Protein AF-A0A383AND4-F1 (afdb_monomer_lite)

Secondary structure (DSSP, 8-state):
----TT-HHHHHHHHTT----B--SS--SSTTGGG-HHHHHHHHHHHHHHHHTSTT----EE--TTTTTS----HHIIIIIITS--TTS---SEE--SEEE--TT-TTS-HHHHB-TTSSBTTGGG-SSTT---EEES--S-EEETTTEEE-PEESPPHHHHHHHH-TT-HHHHHHHHHHHHHHHHHT---B----TTTSS-HHHHHHHHHHHHHHHGGG-----HHHHHHHHHHHTSTT--SS-TTS--

Organism: NCBI:txid408172

Radius of gyration: 18.25 Å; chains: 1; bounding box: 44×42×48 Å

Sequence (250 aa):
NTIGPTEPLLQQWLKEGLSVEVHTLTHPCPILAKANFTAAANTYHGGVDLMNHIPGNLPTAFRTPCCDSQNTPTPRVFSELLMRNNPAGQFLEMDSSVFNIFTRADSALPTDLVTDPDGKPKFEKYLPFDSYVVTIENYPYPYAIGSRIWEMPCMVPSDWEAQHLHGSNNPVTVEDWKDAIDATVLKQGIFNFVFHPHGWVKNTQMIEWIDHISAKHGNRVKFLSFREARERLTSNLLGGQPLRASNGQD

Foldseek 3Di:
DDDALAHVVQVVCVVVVAADAFAFDPLDVQLCPPVCVVSSQCRQQVSQVRSVSNPPHDHAEYEGRCLQADQRDDPCCVPVHQLDHHPVLTHHAEYASAAEEEAPVPPLADCPLQADPVGHGLQVQLQNDPPNDSYDYPDQAWDDDVLQHTHRYAYPPALVSVCVRPNAADVSVLVNLLSRVVSCLSVLHDHHHHYDPPRSHDPVSVVVSVCSCCVPPNPSDDDHHVVRVQCCCCVPVVVNDHSADPSSHD

pLDDT: mean 95.51, std 4.54, range [51.19, 98.75]

Structure (mmCIF, N/CA/C/O backbone):
data_AF-A0A383AND4-F1
#
_entry.id   AF-A0A383AND4-F1
#
loop_
_atom_site.group_PDB
_atom_site.id
_atom_site.type_symbol
_atom_site.label_atom_id
_atom_site.label_alt_id
_atom_site.label_comp_id
_atom_site.label_asym_id
_atom_site.label_entity_id
_atom_site.label_seq_id
_atom_site.pdbx_PDB_ins_code
_atom_site.Cartn_x
_atom_site.Cartn_y
_atom_site.Cartn_z
_atom_site.occupancy
_atom_site.B_iso_or_equiv
_atom_site.auth_seq_id
_atom_site.auth_comp_id
_atom_site.auth_asym_id
_atom_site.auth_atom_id
_atom_site.pdbx_PDB_model_num
ATOM 1 N N . ASN A 1 1 ? 8.335 17.730 13.678 1.00 51.19 1 ASN A N 1
ATOM 2 C CA . ASN A 1 1 ? 7.333 17.778 12.594 1.00 51.19 1 ASN A CA 1
ATOM 3 C C . ASN A 1 1 ? 6.082 17.063 13.065 1.00 51.19 1 ASN A C 1
ATOM 5 O O . ASN A 1 1 ? 5.998 15.857 12.896 1.00 51.19 1 ASN A O 1
ATOM 9 N N . THR A 1 2 ? 5.157 17.775 13.705 1.00 69.25 2 THR A N 1
ATOM 10 C CA . THR A 1 2 ? 3.864 17.205 14.112 1.00 69.25 2 THR A CA 1
ATOM 11 C C . THR A 1 2 ? 2.783 18.127 13.578 1.00 69.25 2 THR A C 1
ATOM 13 O O . THR A 1 2 ? 2.801 19.315 13.893 1.00 69.25 2 THR A O 1
ATOM 16 N N . ILE A 1 3 ? 1.895 17.592 12.744 1.00 81.81 3 ILE A N 1
ATOM 17 C CA . ILE A 1 3 ? 0.691 18.284 12.278 1.00 81.81 3 ILE A CA 1
ATOM 18 C C . ILE A 1 3 ? -0.480 17.881 13.176 1.00 81.81 3 ILE A C 1
ATOM 20 O O . ILE A 1 3 ? -0.576 16.724 13.589 1.00 81.81 3 ILE A O 1
ATOM 24 N N . GLY A 1 4 ? -1.331 18.840 13.533 1.00 90.69 4 GLY A N 1
ATOM 25 C CA . GLY A 1 4 ? -2.540 18.577 14.314 1.00 90.69 4 GLY A CA 1
ATOM 26 C C . GLY A 1 4 ? -3.709 18.139 13.422 1.00 90.69 4 GLY A C 1
ATOM 27 O O . GLY A 1 4 ? -3.691 18.409 12.222 1.00 90.69 4 GLY A O 1
ATOM 28 N N . PRO A 1 5 ? -4.767 17.534 13.989 1.00 94.56 5 PRO A N 1
ATOM 29 C CA . PRO A 1 5 ? -5.918 17.072 13.209 1.00 94.56 5 PRO A CA 1
ATOM 30 C C . PRO A 1 5 ? -6.728 18.212 12.564 1.00 94.56 5 PRO A C 1
ATOM 32 O O . PRO A 1 5 ? -7.517 17.984 11.652 1.00 94.56 5 PRO A O 1
ATOM 35 N N . THR 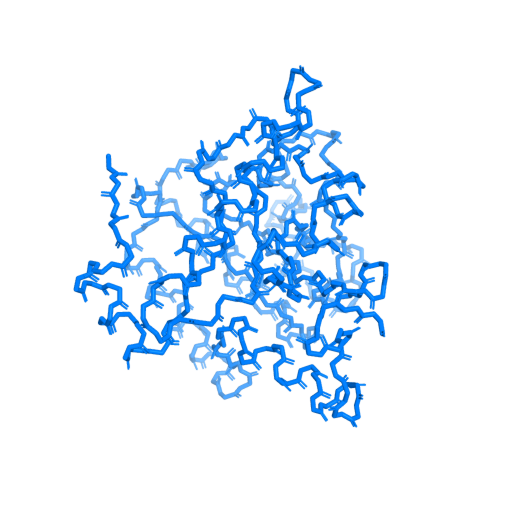A 1 6 ? -6.526 19.453 13.015 1.00 95.56 6 THR A N 1
ATOM 36 C CA . THR A 1 6 ? -7.177 20.661 12.490 1.00 95.56 6 THR A CA 1
ATOM 37 C C . THR A 1 6 ? -6.305 21.439 11.503 1.00 95.56 6 THR A C 1
ATOM 39 O O . THR A 1 6 ? -6.639 22.575 11.170 1.00 95.56 6 THR A O 1
ATOM 42 N N . GLU A 1 7 ? -5.171 20.880 11.071 1.00 95.69 7 GLU A N 1
ATOM 43 C CA . GLU A 1 7 ? -4.283 21.530 10.106 1.00 95.69 7 GLU A CA 1
ATOM 44 C C . GLU A 1 7 ? -5.037 21.803 8.784 1.00 95.69 7 GLU A C 1
ATOM 46 O O . GLU A 1 7 ? -5.585 20.863 8.196 1.00 95.69 7 GLU A O 1
ATOM 51 N N . PRO A 1 8 ? -5.077 23.054 8.277 1.00 96.06 8 PRO A N 1
ATOM 52 C CA . PRO A 1 8 ? -5.820 23.399 7.062 1.00 96.06 8 PRO A CA 1
ATOM 53 C C . PRO A 1 8 ? -5.466 22.559 5.830 1.00 96.06 8 PRO A C 1
ATOM 55 O O . PRO A 1 8 ? -6.350 22.261 5.025 1.00 96.06 8 PRO A O 1
ATOM 58 N N . LEU A 1 9 ? -4.206 22.129 5.703 1.00 95.56 9 LEU A N 1
ATOM 59 C CA . LEU A 1 9 ? -3.755 21.271 4.604 1.00 95.56 9 LEU A CA 1
ATOM 60 C C . LEU A 1 9 ? -4.519 19.939 4.545 1.00 95.56 9 LEU A C 1
ATOM 62 O O . LEU A 1 9 ? -4.835 19.461 3.460 1.00 95.56 9 LEU A O 1
ATOM 66 N N . LEU A 1 10 ? -4.888 19.367 5.695 1.00 96.44 10 LEU A N 1
ATOM 67 C CA . LEU A 1 10 ? -5.648 18.115 5.736 1.00 96.44 10 LEU A CA 1
ATOM 68 C C . LEU A 1 10 ? -7.031 18.295 5.105 1.00 96.44 10 LEU A C 1
ATOM 70 O O . LEU A 1 10 ? -7.494 17.443 4.357 1.00 96.44 10 LEU A O 1
ATOM 74 N N . GLN A 1 11 ? -7.672 19.443 5.335 1.00 97.38 11 GLN A N 1
ATOM 75 C CA . GLN A 1 11 ? -8.962 19.754 4.716 1.00 97.38 11 GLN A CA 1
ATOM 76 C C . GLN A 1 11 ? -8.848 19.982 3.209 1.00 97.38 11 GLN A C 1
ATOM 78 O O . GLN A 1 11 ? -9.799 19.707 2.478 1.00 97.38 11 GLN A O 1
ATOM 83 N N . GLN A 1 12 ? -7.710 20.491 2.735 1.00 97.44 12 GLN A N 1
ATOM 84 C CA . GLN A 1 12 ? -7.438 20.577 1.305 1.00 97.44 12 GLN A CA 1
ATOM 85 C C . GLN A 1 12 ? -7.342 19.175 0.688 1.00 97.44 12 GLN A C 1
ATOM 87 O O . GLN A 1 12 ? -8.061 18.896 -0.269 1.00 97.44 12 GLN A O 1
ATOM 92 N N . TRP A 1 13 ? -6.553 18.277 1.280 1.00 96.88 13 TRP A N 1
ATOM 93 C CA . TRP A 1 13 ? -6.405 16.897 0.808 1.00 96.88 13 TRP A CA 1
ATOM 94 C C . TRP A 1 13 ? -7.734 16.140 0.743 1.00 96.88 13 TRP A C 1
ATOM 96 O O . TRP A 1 13 ? -8.032 15.510 -0.270 1.00 96.88 13 TRP A O 1
ATOM 106 N N . LEU A 1 14 ? -8.579 16.262 1.773 1.00 96.75 14 LEU A N 1
ATOM 107 C CA . LEU A 1 14 ? -9.902 15.628 1.770 1.00 96.75 14 LEU A CA 1
ATOM 108 C C . LEU A 1 14 ? -10.803 16.158 0.638 1.00 96.75 14 LEU A C 1
ATOM 110 O O . LEU A 1 14 ? -11.534 15.386 0.020 1.00 96.75 14 LEU A O 1
ATOM 114 N N . LYS A 1 15 ? -10.746 17.461 0.326 1.00 96.88 15 LYS A N 1
ATOM 115 C CA . LYS A 1 15 ?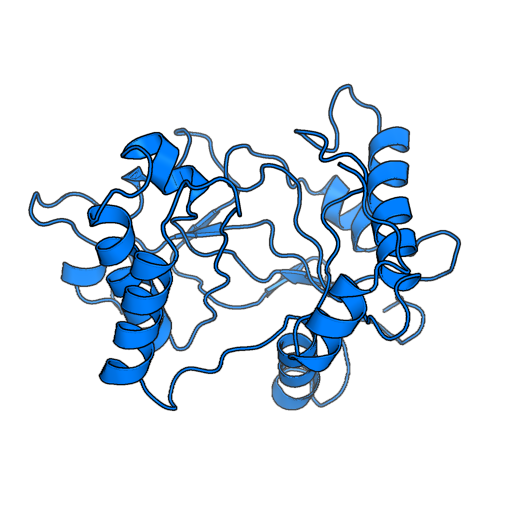 -11.503 18.059 -0.796 1.00 96.88 15 LYS A CA 1
ATOM 116 C C . LYS A 1 15 ? -10.985 17.617 -2.163 1.00 96.88 15 LYS A C 1
ATOM 118 O O . LYS A 1 15 ? -11.764 17.563 -3.109 1.00 96.88 15 LYS A O 1
ATOM 123 N N . GLU A 1 16 ? -9.696 17.311 -2.256 1.00 96.75 16 GLU A N 1
ATOM 124 C CA . GLU A 1 16 ? -9.053 16.753 -3.451 1.00 96.75 16 GLU A CA 1
ATOM 125 C C . GLU A 1 16 ? -9.336 15.247 -3.620 1.00 96.75 16 GLU A C 1
ATOM 127 O O . GLU A 1 16 ? -8.980 14.668 -4.642 1.00 96.75 16 GLU A O 1
ATOM 132 N N . GLY A 1 17 ? -10.020 14.620 -2.655 1.00 95.00 17 GLY A N 1
ATOM 133 C CA . GLY A 1 17 ? -10.409 13.209 -2.697 1.00 95.00 17 GLY A CA 1
ATOM 134 C C . GLY A 1 17 ? -9.398 12.255 -2.060 1.00 95.00 17 GLY A C 1
ATOM 135 O O . GLY A 1 17 ? -9.572 11.041 -2.153 1.00 95.00 17 GLY A O 1
ATOM 136 N N . LEU A 1 18 ? -8.362 12.774 -1.396 1.00 95.94 18 LEU A N 1
ATOM 137 C CA . LEU A 1 18 ? -7.420 11.957 -0.633 1.00 95.94 18 LEU A CA 1
ATOM 138 C C . LEU A 1 18 ? -8.043 11.502 0.692 1.00 95.94 18 LEU A C 1
ATOM 140 O O . LEU A 1 18 ? -8.914 12.169 1.251 1.00 95.94 18 LEU A O 1
ATOM 144 N N . SER A 1 19 ? -7.553 10.383 1.220 1.00 94.62 19 SER A N 1
ATOM 145 C CA . SER A 1 19 ? -7.811 9.943 2.593 1.00 94.62 19 SER A CA 1
ATOM 146 C C . SER A 1 19 ? -6.531 10.011 3.422 1.00 94.62 19 SER A C 1
ATOM 148 O O . SER A 1 19 ? -5.423 9.926 2.887 1.00 94.62 19 SER A O 1
ATOM 150 N N . VAL A 1 20 ? -6.678 10.192 4.737 1.00 97.00 20 VAL A N 1
ATOM 151 C CA . VAL A 1 20 ? -5.548 10.196 5.674 1.00 97.00 20 VAL A CA 1
ATOM 152 C C . VAL A 1 20 ? -5.645 8.952 6.550 1.00 97.00 20 VAL A C 1
ATOM 154 O O . VAL A 1 20 ? -6.543 8.835 7.384 1.00 97.00 20 VAL A O 1
ATOM 157 N N . GLU A 1 21 ? -4.733 8.011 6.321 1.00 97.56 21 GLU A N 1
ATOM 158 C CA . GLU A 1 21 ? -4.745 6.673 6.920 1.00 97.56 21 GLU A CA 1
ATOM 159 C C . GLU A 1 21 ? -3.768 6.545 8.097 1.00 97.56 21 GLU A C 1
ATOM 161 O O . GLU A 1 21 ? -2.950 7.429 8.368 1.00 97.56 21 GLU A O 1
ATOM 166 N N . VAL A 1 22 ? -3.847 5.430 8.826 1.00 97.75 22 VAL A N 1
ATOM 167 C CA . VAL A 1 22 ? -3.097 5.248 10.073 1.00 97.75 22 VAL A CA 1
ATOM 168 C C . VAL A 1 22 ? -1.718 4.640 9.810 1.00 97.75 22 VAL A C 1
ATOM 170 O O . VAL A 1 22 ? -1.597 3.546 9.265 1.00 97.75 22 VAL A O 1
ATOM 173 N N . HIS A 1 23 ? -0.670 5.306 10.300 1.00 97.00 23 HIS A N 1
ATOM 174 C CA . HIS A 1 23 ? 0.714 4.815 10.250 1.00 97.00 23 HIS A CA 1
ATOM 175 C C . HIS A 1 23 ? 1.421 4.892 11.618 1.00 97.00 23 HIS A C 1
ATOM 177 O O . HIS A 1 23 ? 2.618 5.161 11.716 1.00 97.00 23 HIS A O 1
ATOM 183 N N . THR A 1 24 ? 0.663 4.634 12.696 1.00 96.50 24 THR A N 1
ATOM 184 C CA . THR A 1 24 ? 1.034 4.810 14.121 1.00 96.50 24 THR A CA 1
ATOM 185 C C . THR A 1 24 ? 1.352 6.258 14.525 1.00 96.50 24 THR A C 1
ATOM 187 O O . THR A 1 24 ? 1.504 7.135 13.682 1.00 96.50 24 THR A O 1
ATOM 190 N N . LEU A 1 25 ? 1.457 6.529 15.830 1.00 95.31 25 LEU A N 1
ATOM 191 C CA . LEU A 1 25 ? 1.814 7.862 16.339 1.00 95.31 25 LEU A CA 1
ATOM 192 C C . LEU A 1 25 ? 3.307 8.186 16.226 1.00 95.31 25 LEU A C 1
ATOM 194 O O . LEU A 1 25 ? 3.681 9.350 16.107 1.00 95.31 25 LEU A O 1
ATOM 198 N N . THR A 1 26 ? 4.166 7.174 16.351 1.00 93.62 26 THR A N 1
ATOM 199 C CA . THR A 1 26 ? 5.608 7.380 16.581 1.00 93.62 26 THR A CA 1
ATOM 200 C C . THR A 1 26 ? 6.501 6.609 15.620 1.00 93.62 26 THR A C 1
ATOM 202 O O . THR A 1 26 ? 7.709 6.573 15.838 1.00 93.62 26 THR A O 1
ATOM 205 N N . HIS A 1 27 ? 5.924 5.949 14.613 1.00 94.19 27 HIS A N 1
ATOM 206 C CA . HIS A 1 27 ? 6.645 5.131 13.636 1.00 94.19 27 HIS A CA 1
ATOM 207 C C . HIS A 1 27 ? 7.667 4.154 14.282 1.00 94.19 27 HIS A C 1
ATOM 209 O O . HIS A 1 27 ? 8.859 4.169 13.953 1.00 94.19 27 HIS A O 1
ATOM 215 N N . PRO A 1 28 ? 7.261 3.325 15.270 1.00 94.38 28 PRO A N 1
ATOM 216 C CA . PRO A 1 28 ? 8.172 2.377 15.903 1.00 94.38 28 PRO A CA 1
ATOM 217 C C . PRO A 1 28 ? 8.566 1.259 14.936 1.00 94.38 28 PRO A C 1
ATOM 219 O O . PRO A 1 28 ? 7.720 0.659 14.279 1.00 94.38 28 PRO A O 1
ATOM 222 N N . CYS A 1 29 ? 9.853 0.937 14.910 1.00 92.44 29 CYS A N 1
ATOM 223 C CA . CYS A 1 29 ? 10.432 0.012 13.949 1.00 92.44 29 CYS A CA 1
ATOM 224 C C . CYS A 1 29 ? 11.352 -0.989 14.675 1.00 92.44 29 CYS A C 1
ATOM 226 O O . CYS A 1 29 ? 12.455 -0.602 15.074 1.00 92.44 29 CYS A O 1
ATOM 228 N N . PRO A 1 30 ? 10.908 -2.242 14.922 1.00 92.44 30 PRO A N 1
ATOM 229 C CA . PRO A 1 30 ? 9.562 -2.787 14.686 1.00 92.44 30 PRO A CA 1
ATOM 230 C C . PRO A 1 30 ? 8.519 -2.315 15.721 1.00 92.44 30 PRO A C 1
ATOM 232 O O . PRO A 1 30 ? 8.861 -1.939 16.844 1.00 92.44 30 PRO A O 1
ATOM 235 N N . ILE A 1 31 ? 7.227 -2.401 15.385 1.00 94.81 31 ILE A N 1
ATOM 236 C CA . ILE A 1 31 ? 6.123 -1.950 16.257 1.00 94.81 31 ILE A CA 1
ATOM 237 C C . ILE A 1 31 ? 6.057 -2.683 17.608 1.00 94.81 31 ILE A C 1
ATOM 239 O O . ILE A 1 31 ? 5.756 -2.067 18.626 1.00 94.81 31 ILE A O 1
ATOM 243 N N . LEU A 1 32 ? 6.402 -3.975 17.644 1.00 93.75 32 LEU A N 1
ATOM 244 C CA . LEU A 1 32 ? 6.442 -4.804 18.861 1.00 93.75 32 LEU A CA 1
ATOM 245 C C . LEU A 1 32 ? 7.845 -4.897 19.490 1.00 93.75 32 LEU A C 1
ATOM 247 O O . LEU A 1 32 ? 8.151 -5.850 20.213 1.00 93.75 32 LEU A O 1
ATOM 251 N N . ALA A 1 33 ? 8.718 -3.922 19.221 1.00 88.75 33 ALA A N 1
ATOM 252 C CA . ALA A 1 33 ? 10.063 -3.898 19.780 1.00 88.75 33 ALA A CA 1
ATOM 253 C C . ALA A 1 33 ? 10.066 -3.970 21.319 1.00 88.75 33 ALA A C 1
ATOM 255 O O . ALA A 1 33 ? 9.144 -3.523 22.007 1.00 88.75 33 ALA A O 1
ATOM 256 N N . LYS A 1 34 ? 11.167 -4.497 21.872 1.00 90.88 34 LYS A N 1
ATOM 257 C CA . LYS A 1 34 ? 11.442 -4.525 23.323 1.00 90.88 34 LYS A CA 1
ATOM 258 C C . LYS A 1 34 ? 10.391 -5.285 24.149 1.00 90.88 34 LYS A C 1
ATOM 260 O O . LYS A 1 34 ? 10.252 -5.016 25.337 1.00 90.88 34 LYS A O 1
ATOM 265 N N . ALA A 1 35 ? 9.643 -6.200 23.521 1.00 88.88 35 ALA A N 1
ATOM 266 C CA . ALA A 1 35 ? 8.549 -6.951 24.143 1.00 88.88 35 ALA A CA 1
ATOM 267 C C . ALA A 1 35 ? 7.490 -6.056 24.826 1.00 88.88 35 ALA A C 1
ATOM 269 O O . ALA A 1 35 ? 6.824 -6.475 25.772 1.00 88.88 35 ALA A O 1
ATOM 270 N N . ASN A 1 36 ? 7.321 -4.817 24.351 1.00 94.56 36 ASN A N 1
ATOM 271 C CA . ASN A 1 36 ? 6.436 -3.839 24.975 1.00 94.56 36 ASN A CA 1
ATOM 272 C C . ASN A 1 36 ? 5.117 -3.718 24.205 1.00 94.56 36 ASN A C 1
ATOM 274 O O . ASN A 1 36 ? 4.923 -2.813 23.393 1.00 94.56 36 ASN A O 1
ATOM 278 N N . PHE A 1 37 ? 4.194 -4.640 24.484 1.00 96.12 37 PHE A N 1
ATOM 279 C CA . PHE A 1 37 ? 2.882 -4.637 23.839 1.00 96.12 37 PHE A CA 1
ATOM 280 C C . PHE A 1 37 ? 2.066 -3.379 24.167 1.00 96.12 37 PHE A C 1
ATOM 282 O O . PHE A 1 37 ? 1.406 -2.840 23.289 1.00 96.12 37 PHE A O 1
ATOM 289 N N . THR A 1 38 ? 2.153 -2.859 25.394 1.00 96.81 38 THR A N 1
ATOM 290 C CA . THR A 1 38 ? 1.441 -1.634 25.787 1.00 96.81 38 THR A CA 1
ATOM 291 C C . THR A 1 38 ? 1.844 -0.444 24.917 1.00 96.81 38 THR A C 1
ATOM 293 O O . THR A 1 38 ? 0.984 0.310 24.471 1.00 96.81 38 THR A O 1
ATOM 296 N N . ALA A 1 39 ? 3.135 -0.287 24.615 1.00 96.69 39 ALA A N 1
ATOM 297 C CA . ALA A 1 39 ? 3.598 0.769 23.715 1.00 96.69 39 ALA A CA 1
ATOM 298 C C . ALA A 1 39 ? 3.072 0.586 22.280 1.00 96.69 39 ALA A C 1
ATOM 300 O O . ALA A 1 39 ? 2.647 1.562 21.661 1.00 96.69 39 ALA A O 1
ATOM 301 N N . ALA A 1 40 ? 3.051 -0.652 21.776 1.00 96.94 40 ALA A N 1
ATOM 302 C CA . ALA A 1 40 ? 2.491 -0.980 20.465 1.00 96.94 40 ALA A CA 1
ATOM 303 C C . ALA A 1 40 ? 0.982 -0.693 20.390 1.00 96.94 40 ALA A C 1
ATOM 305 O O . ALA A 1 40 ? 0.512 -0.066 19.443 1.00 96.94 40 ALA A O 1
ATOM 306 N N . ALA A 1 41 ? 0.227 -1.079 21.419 1.00 97.50 41 ALA A N 1
ATOM 307 C CA . ALA A 1 41 ? -1.198 -0.794 21.513 1.00 97.50 41 ALA A CA 1
ATOM 308 C C . ALA A 1 41 ? -1.466 0.714 21.568 1.00 97.50 41 ALA A C 1
ATOM 310 O O . ALA A 1 41 ? -2.299 1.216 20.817 1.00 97.50 41 ALA A O 1
ATOM 311 N N . ASN A 1 42 ? -0.709 1.452 22.384 1.00 97.56 42 ASN A N 1
ATOM 312 C CA . ASN A 1 42 ? -0.857 2.901 22.507 1.00 97.56 42 ASN A CA 1
ATOM 313 C C . ASN A 1 42 ? -0.556 3.627 21.189 1.00 97.56 42 ASN A C 1
ATOM 315 O O . ASN A 1 42 ? -1.304 4.521 20.799 1.00 97.56 42 ASN A O 1
ATOM 319 N N . THR A 1 43 ? 0.518 3.249 20.486 1.00 97.06 43 THR A N 1
ATOM 320 C CA . THR A 1 43 ? 0.907 3.926 19.238 1.00 97.06 43 THR A CA 1
ATOM 321 C C . THR A 1 43 ? -0.026 3.593 18.070 1.00 97.06 43 THR A C 1
ATOM 323 O O . THR A 1 43 ? -0.285 4.462 17.239 1.00 97.06 43 THR A O 1
ATOM 326 N N . TYR A 1 44 ? -0.589 2.379 18.026 1.00 97.94 44 TYR A N 1
ATOM 327 C CA . TYR A 1 44 ? -1.596 1.997 17.035 1.00 97.94 44 TYR A CA 1
ATOM 328 C C . TYR A 1 44 ? -2.952 2.647 17.334 1.00 97.94 44 TYR A C 1
ATOM 330 O O . TYR A 1 44 ? -3.439 3.440 16.531 1.00 97.94 44 TYR A O 1
ATOM 338 N N . HIS A 1 45 ? -3.545 2.374 18.502 1.00 98.19 45 HIS A N 1
ATOM 339 C CA . HIS A 1 45 ? -4.885 2.861 18.841 1.00 98.19 45 HIS A CA 1
ATOM 340 C C . HIS A 1 45 ? -4.945 4.382 18.960 1.00 98.19 45 HIS A C 1
ATOM 342 O O . HIS A 1 45 ? -5.949 4.975 18.573 1.00 98.19 45 HIS A O 1
ATOM 348 N N . GLY A 1 46 ? -3.875 5.016 19.445 1.00 97.12 46 GLY A N 1
ATOM 349 C CA . GLY A 1 46 ? -3.762 6.470 19.439 1.00 97.12 46 GLY A CA 1
ATOM 350 C C . GLY A 1 46 ? -3.643 7.046 18.026 1.00 97.12 46 GLY A C 1
ATOM 351 O O . GLY A 1 46 ? -4.152 8.128 17.771 1.00 97.12 46 GLY A O 1
ATOM 352 N N . GLY A 1 47 ? -3.037 6.315 17.084 1.00 97.12 47 GLY A N 1
ATOM 353 C CA . GLY A 1 47 ? -3.021 6.694 15.669 1.00 97.12 47 GLY A CA 1
ATOM 354 C C . GLY A 1 47 ? -4.412 6.608 15.038 1.00 97.12 47 GLY A C 1
ATOM 355 O O . GLY A 1 47 ? -4.823 7.536 14.347 1.00 97.12 47 GLY A O 1
ATOM 356 N N . VAL A 1 48 ? -5.158 5.535 15.332 1.00 98.19 48 VAL A N 1
ATOM 357 C CA . VAL A 1 48 ? -6.571 5.390 14.931 1.00 98.19 48 VAL A CA 1
ATOM 358 C C . VAL A 1 48 ? -7.402 6.548 15.472 1.00 98.19 48 VAL A C 1
ATOM 360 O O . VAL A 1 48 ? -8.138 7.181 14.716 1.00 98.19 48 VAL A O 1
ATOM 363 N N . ASP A 1 49 ? -7.249 6.855 16.759 1.00 97.38 49 ASP A N 1
ATOM 364 C CA . ASP A 1 49 ? -7.956 7.956 17.408 1.00 97.38 49 ASP A CA 1
ATOM 365 C C . ASP A 1 49 ? -7.610 9.305 16.763 1.00 97.38 49 ASP A C 1
ATOM 367 O O . ASP A 1 49 ? -8.503 10.038 16.337 1.00 97.38 49 ASP A O 1
ATOM 371 N N . LEU A 1 50 ? -6.320 9.603 16.581 1.00 96.69 50 LEU A N 1
ATOM 372 C CA . LEU A 1 50 ? -5.860 10.853 15.974 1.00 96.69 50 LEU A CA 1
ATOM 373 C C . LEU A 1 50 ? -6.408 11.052 14.554 1.00 96.69 50 LEU A C 1
ATOM 375 O O . LEU A 1 50 ? -6.851 12.153 14.228 1.00 96.69 50 LEU A O 1
ATOM 379 N N . MET A 1 51 ? -6.403 10.009 13.715 1.00 96.94 51 MET A N 1
ATOM 380 C CA . MET A 1 51 ? -6.900 10.120 12.337 1.00 96.94 51 MET A CA 1
ATOM 381 C C . MET A 1 51 ? -8.419 10.316 12.276 1.00 96.94 51 MET A C 1
ATOM 383 O O . MET A 1 51 ? -8.898 11.011 11.379 1.00 96.94 51 MET A O 1
ATOM 387 N N . ASN A 1 52 ? -9.171 9.761 13.232 1.00 97.06 52 ASN A N 1
ATOM 388 C CA . ASN A 1 52 ? -10.613 9.997 13.358 1.00 97.06 52 ASN A CA 1
ATOM 389 C C . ASN A 1 52 ? -10.949 11.407 13.879 1.00 97.06 52 ASN A C 1
ATOM 391 O O . ASN A 1 52 ? -12.057 11.890 13.663 1.00 97.06 52 ASN A O 1
ATOM 395 N N . HIS A 1 53 ? -10.011 12.086 14.546 1.00 97.00 53 HIS A N 1
ATOM 396 C CA . HIS A 1 53 ? -10.197 13.468 15.000 1.00 97.00 53 HIS A CA 1
ATOM 397 C C . HIS A 1 53 ? -9.992 14.513 13.892 1.00 97.00 53 HIS A C 1
ATOM 399 O O . HIS A 1 53 ? -10.296 15.687 14.110 1.00 97.00 53 HIS A O 1
ATOM 405 N N . ILE A 1 54 ? -9.501 14.121 12.710 1.00 97.62 54 ILE A N 1
ATOM 406 C CA . ILE A 1 54 ? -9.444 15.002 11.537 1.00 97.62 54 ILE A CA 1
ATOM 407 C C . ILE A 1 54 ? -10.882 15.213 11.031 1.00 97.62 54 ILE A C 1
ATOM 409 O O . ILE A 1 54 ? -11.519 14.242 10.612 1.00 97.62 54 ILE A O 1
ATOM 413 N N . PRO A 1 55 ? -11.423 16.448 11.022 1.00 97.19 55 PRO A N 1
ATOM 414 C CA . PRO A 1 55 ? -12.810 16.677 10.625 1.00 97.19 55 PRO A CA 1
ATOM 415 C C . PRO A 1 55 ? -13.100 16.167 9.208 1.00 97.19 55 PRO A C 1
ATOM 417 O O . PRO A 1 55 ? -12.446 16.575 8.252 1.00 97.19 55 PRO A O 1
ATOM 420 N N . GLY A 1 56 ? -14.088 15.280 9.073 1.00 96.31 56 GLY A N 1
ATOM 421 C CA . GLY A 1 56 ? -14.498 14.710 7.785 1.00 96.31 56 GLY A CA 1
ATOM 422 C C . GLY A 1 56 ? -13.604 13.590 7.241 1.00 96.31 56 GLY A C 1
ATOM 423 O O . GLY A 1 56 ? -13.931 13.035 6.193 1.00 96.31 56 GLY A O 1
ATOM 424 N N . ASN A 1 57 ? -12.515 13.229 7.927 1.00 97.69 57 ASN A N 1
ATOM 425 C CA . ASN A 1 57 ? -11.723 12.057 7.564 1.00 97.69 57 ASN A CA 1
ATOM 426 C C . ASN A 1 57 ? -12.430 10.771 8.010 1.00 97.69 57 ASN A C 1
ATOM 428 O O . ASN A 1 57 ? -13.072 10.732 9.058 1.00 97.69 57 ASN A O 1
ATOM 432 N N . LEU A 1 58 ? -12.285 9.714 7.217 1.00 95.88 58 LEU A N 1
ATOM 433 C CA . LEU A 1 58 ? -12.836 8.388 7.495 1.00 95.88 58 LEU A CA 1
ATOM 434 C C . LEU A 1 58 ? -11.719 7.355 7.294 1.00 95.88 58 LEU A C 1
ATOM 436 O O . LEU A 1 58 ? -11.682 6.698 6.248 1.00 95.88 58 LEU A O 1
ATOM 440 N N . PRO A 1 59 ? -10.766 7.262 8.243 1.00 97.19 59 PRO A N 1
ATOM 441 C CA . PRO A 1 59 ? -9.637 6.352 8.110 1.00 97.19 59 PRO A CA 1
ATOM 442 C C . PRO A 1 59 ? -10.148 4.914 8.029 1.00 97.19 59 PRO A C 1
ATOM 444 O O . PRO A 1 59 ? -10.987 4.488 8.822 1.00 97.19 59 PRO A O 1
ATOM 447 N N . THR A 1 60 ? -9.654 4.178 7.042 1.00 97.31 60 THR A N 1
ATOM 448 C CA . THR A 1 60 ? -10.104 2.821 6.705 1.00 97.31 60 THR A CA 1
ATOM 449 C C . THR A 1 60 ? -8.958 1.815 6.789 1.00 97.31 60 THR A C 1
ATOM 451 O O . THR A 1 60 ? -9.203 0.637 7.065 1.00 97.31 60 THR A O 1
ATOM 454 N N . ALA A 1 61 ? -7.721 2.268 6.576 1.00 98.12 61 ALA A N 1
ATOM 455 C CA . ALA A 1 61 ? -6.550 1.427 6.414 1.00 98.12 61 ALA A CA 1
ATOM 456 C C . ALA A 1 61 ? -5.434 1.728 7.420 1.00 98.12 61 ALA A C 1
ATOM 458 O O . ALA A 1 61 ? -5.282 2.838 7.943 1.00 98.12 61 ALA A O 1
ATOM 459 N N . PHE A 1 62 ? -4.626 0.701 7.658 1.00 98.31 62 PHE A N 1
ATOM 460 C CA . PHE A 1 62 ? -3.375 0.763 8.394 1.00 98.31 62 PHE A CA 1
ATOM 461 C C . PHE A 1 62 ? -2.207 0.356 7.494 1.00 98.31 62 PHE A C 1
ATOM 463 O O . PHE A 1 62 ? -2.372 -0.408 6.546 1.00 98.31 62 PHE A O 1
ATOM 470 N N . ARG A 1 63 ? -1.013 0.855 7.815 1.00 97.69 63 ARG A N 1
ATOM 471 C CA . ARG A 1 63 ? 0.246 0.267 7.358 1.00 97.69 63 ARG A CA 1
ATOM 472 C C . ARG A 1 63 ? 1.215 0.182 8.524 1.00 97.69 63 ARG A C 1
ATOM 474 O O . ARG A 1 63 ? 1.426 1.173 9.228 1.00 97.69 63 ARG A O 1
ATOM 481 N N . THR A 1 64 ? 1.841 -0.971 8.708 1.00 97.25 64 THR A N 1
ATOM 482 C CA . THR A 1 64 ? 2.856 -1.174 9.742 1.00 97.25 64 THR A CA 1
ATOM 483 C C . THR A 1 64 ? 4.133 -0.413 9.370 1.00 97.25 64 THR A C 1
ATOM 485 O O . THR A 1 64 ? 4.623 -0.565 8.254 1.00 97.25 64 THR A O 1
ATOM 488 N N . PRO A 1 65 ? 4.716 0.396 10.271 1.00 96.25 65 PRO A N 1
ATOM 489 C CA . PRO A 1 65 ? 5.997 1.056 10.023 1.00 96.25 65 PRO A CA 1
ATOM 490 C C . PRO A 1 65 ? 7.102 0.089 9.585 1.00 96.25 65 PRO A C 1
ATOM 492 O O . PRO A 1 65 ? 7.211 -1.016 10.126 1.00 96.25 65 PRO A O 1
ATOM 495 N N . CYS A 1 66 ? 7.940 0.530 8.642 1.00 95.00 66 CYS A N 1
ATOM 496 C CA . CYS A 1 66 ? 9.066 -0.230 8.081 1.00 95.00 66 CYS A CA 1
ATOM 497 C C . CYS A 1 66 ? 8.705 -1.577 7.433 1.00 95.00 66 CYS A C 1
ATOM 499 O O . CYS A 1 66 ? 9.577 -2.439 7.303 1.00 95.00 66 CYS A O 1
ATOM 501 N N . CYS A 1 67 ? 7.442 -1.810 7.067 1.00 95.06 67 CYS A N 1
ATOM 502 C CA . CYS A 1 67 ? 7.045 -3.081 6.469 1.00 95.06 67 CYS A CA 1
ATOM 503 C C . CYS A 1 67 ? 7.750 -3.369 5.137 1.00 95.06 67 CYS A C 1
ATOM 505 O O . CYS A 1 67 ? 7.867 -4.529 4.794 1.00 95.06 67 CYS A O 1
ATOM 507 N N . ASP A 1 68 ? 8.261 -2.354 4.441 1.00 92.56 68 ASP A N 1
ATOM 508 C CA . ASP A 1 68 ? 9.049 -2.406 3.197 1.00 92.56 68 ASP A CA 1
ATOM 509 C C . ASP A 1 68 ? 10.560 -2.638 3.401 1.00 92.56 68 ASP A C 1
ATOM 511 O O . ASP A 1 68 ? 11.325 -2.690 2.446 1.00 92.56 68 ASP A O 1
ATOM 515 N N . SER A 1 69 ? 11.020 -2.741 4.650 1.00 92.38 69 SER A N 1
ATOM 516 C CA . SER A 1 69 ? 12.450 -2.857 4.978 1.00 92.38 69 SER A CA 1
ATOM 517 C C . SER A 1 69 ? 12.758 -3.897 6.051 1.00 92.38 69 SER A C 1
ATOM 519 O O . SER A 1 69 ? 13.903 -4.326 6.202 1.00 92.38 69 SER A O 1
ATOM 521 N N . GLN A 1 70 ? 11.755 -4.304 6.829 1.00 92.69 70 GLN A N 1
ATOM 522 C CA . GLN A 1 70 ? 11.884 -5.229 7.948 1.00 92.69 70 GLN A CA 1
ATOM 523 C C . GLN A 1 70 ? 10.635 -6.105 8.086 1.00 92.69 70 GLN A C 1
ATOM 525 O O . GLN A 1 70 ? 9.535 -5.734 7.687 1.00 92.69 70 GLN A O 1
ATOM 530 N N . ASN A 1 71 ? 10.789 -7.245 8.764 1.00 91.75 71 ASN A N 1
ATOM 531 C CA . ASN A 1 71 ? 9.678 -8.126 9.128 1.00 91.75 71 ASN A CA 1
ATOM 532 C C . ASN A 1 71 ? 8.870 -7.556 10.316 1.00 91.75 71 ASN A C 1
ATOM 534 O O . ASN A 1 71 ? 8.917 -8.095 11.424 1.00 91.75 71 ASN A O 1
ATOM 538 N N . THR A 1 72 ? 8.193 -6.420 10.120 1.00 92.75 72 THR A N 1
ATOM 539 C CA . THR A 1 72 ? 7.464 -5.700 11.180 1.00 92.75 72 THR A CA 1
ATOM 540 C C . THR A 1 72 ? 6.003 -6.109 11.396 1.00 92.75 72 THR A C 1
ATOM 542 O O . THR A 1 72 ? 5.599 -6.110 12.569 1.00 92.75 72 THR A O 1
ATOM 545 N N . PRO A 1 73 ? 5.188 -6.467 10.379 1.00 92.19 73 PRO A N 1
ATOM 546 C CA . PRO A 1 73 ? 3.877 -7.045 10.641 1.00 92.19 73 PRO A CA 1
ATOM 547 C C . PRO A 1 73 ? 4.044 -8.452 11.221 1.00 92.19 73 PRO A C 1
ATOM 549 O O . PRO A 1 73 ? 4.865 -9.253 10.779 1.00 92.19 73 PRO A O 1
ATOM 552 N N . THR A 1 74 ? 3.263 -8.759 12.252 1.00 91.94 74 THR A N 1
ATOM 553 C CA . THR A 1 74 ? 3.292 -10.063 12.929 1.00 91.94 74 THR A CA 1
ATOM 554 C C . THR A 1 74 ? 1.868 -10.514 13.233 1.00 91.94 74 THR A C 1
ATOM 556 O O . THR A 1 74 ? 0.984 -9.660 13.349 1.00 91.94 74 THR A O 1
ATOM 559 N N . PRO A 1 75 ? 1.624 -11.816 13.476 1.00 93.62 75 PRO A N 1
ATOM 560 C CA . PRO A 1 75 ? 0.299 -12.299 13.860 1.00 93.62 75 PRO A CA 1
ATOM 561 C C . PRO A 1 75 ? -0.331 -11.519 15.023 1.00 93.62 75 PRO A C 1
ATOM 563 O O . PRO A 1 75 ? -1.522 -11.229 14.982 1.00 93.62 75 PRO A O 1
ATOM 566 N N . ARG A 1 76 ? 0.472 -11.090 16.012 1.00 95.25 76 ARG A N 1
ATOM 567 C CA . ARG A 1 76 ? -0.012 -10.291 17.149 1.00 95.25 76 ARG A CA 1
ATOM 568 C C . ARG A 1 76 ? -0.479 -8.893 16.742 1.00 95.25 76 ARG A C 1
ATOM 570 O O . ARG A 1 76 ? -1.462 -8.413 17.296 1.00 95.25 76 ARG A O 1
ATOM 577 N N . VAL A 1 77 ? 0.186 -8.246 15.779 1.00 95.75 77 VAL A N 1
ATOM 578 C CA . VAL A 1 77 ? -0.273 -6.952 15.236 1.00 95.75 77 VAL A CA 1
ATOM 579 C C . VAL A 1 77 ? -1.673 -7.121 14.649 1.00 95.75 77 VAL A C 1
ATOM 581 O O . VAL A 1 77 ? -2.584 -6.385 15.017 1.00 95.75 77 VAL A O 1
ATOM 584 N N . PHE A 1 78 ? -1.891 -8.157 13.840 1.00 95.94 78 PHE A N 1
ATOM 585 C CA . PHE A 1 78 ? -3.210 -8.433 13.274 1.00 95.94 78 PHE A CA 1
ATOM 586 C C . PHE A 1 78 ? -4.263 -8.751 14.349 1.00 95.94 78 PHE A C 1
ATOM 588 O O . PHE A 1 78 ? -5.268 -8.049 14.463 1.00 95.94 78 PHE A O 1
ATOM 595 N N . SER A 1 79 ? -4.042 -9.784 15.165 1.00 95.44 79 SER A N 1
ATOM 596 C CA . SER A 1 79 ? -5.077 -10.331 16.056 1.00 95.44 79 SER A CA 1
ATOM 597 C C . SER A 1 79 ? -5.331 -9.513 17.323 1.00 95.44 79 SER A C 1
ATOM 599 O O . SER A 1 79 ? -6.431 -9.546 17.888 1.00 95.44 79 SER A O 1
ATOM 601 N N . GLU A 1 80 ? -4.309 -8.820 17.823 1.00 96.44 80 GLU A N 1
ATOM 602 C CA . GLU A 1 80 ? -4.377 -8.104 19.100 1.00 96.44 80 GLU A CA 1
ATOM 603 C C . GLU A 1 80 ? -4.452 -6.585 18.930 1.00 96.44 80 GLU A C 1
ATOM 605 O O . GLU A 1 80 ? -4.854 -5.926 19.884 1.00 96.44 80 GLU A O 1
ATOM 610 N N . LEU A 1 81 ? -4.140 -6.035 17.746 1.00 97.06 81 LEU A N 1
ATOM 611 C CA . LEU A 1 81 ? -4.278 -4.601 17.456 1.00 97.06 81 LEU A CA 1
ATOM 612 C C . LEU A 1 81 ? -5.334 -4.333 16.374 1.00 97.06 81 LEU A C 1
ATOM 614 O O . LEU A 1 81 ? -6.381 -3.767 16.680 1.00 97.06 81 LEU A O 1
ATOM 618 N N . LEU A 1 82 ? -5.110 -4.763 15.128 1.00 96.81 82 LEU A N 1
ATOM 619 C CA . LEU A 1 82 ? -5.959 -4.384 13.982 1.00 96.81 82 LEU A CA 1
ATOM 620 C C . LEU A 1 82 ? -7.401 -4.896 14.105 1.00 96.81 82 LEU A C 1
ATOM 622 O O . LEU A 1 82 ? -8.364 -4.172 13.842 1.00 96.81 82 LEU A O 1
ATOM 626 N N . MET A 1 83 ? -7.562 -6.130 14.580 1.00 96.12 83 MET A N 1
ATOM 627 C CA . MET A 1 83 ? -8.873 -6.751 14.808 1.00 96.12 83 MET A CA 1
ATOM 628 C C . MET A 1 83 ? -9.580 -6.254 16.079 1.00 96.12 83 MET A C 1
ATOM 630 O O . MET A 1 83 ? -10.657 -6.755 16.421 1.00 96.12 83 MET A O 1
ATOM 634 N N . ARG A 1 84 ? -8.985 -5.302 16.807 1.00 95.88 84 ARG A N 1
ATOM 635 C CA . ARG A 1 84 ? -9.533 -4.728 18.038 1.00 95.88 84 ARG A CA 1
ATOM 636 C C . ARG A 1 84 ? -9.962 -3.288 17.816 1.00 95.88 84 ARG A C 1
ATOM 638 O O . ARG A 1 84 ? -9.371 -2.550 17.033 1.00 95.88 84 ARG A O 1
ATOM 645 N N . ASN A 1 85 ? -10.995 -2.891 18.546 1.00 96.62 85 ASN A N 1
ATOM 646 C CA . ASN A 1 85 ? -11.398 -1.497 18.607 1.00 96.62 85 ASN A CA 1
ATOM 647 C C . ASN A 1 85 ? -10.499 -0.765 19.604 1.00 96.62 85 ASN A C 1
ATOM 649 O O . ASN A 1 85 ? -10.027 -1.358 20.578 1.00 96.62 85 ASN A O 1
ATOM 653 N N . ASN A 1 86 ? -10.300 0.531 19.391 1.00 96.25 86 ASN A N 1
ATOM 654 C CA . ASN A 1 86 ? -9.728 1.386 20.424 1.00 96.25 86 ASN A CA 1
ATOM 655 C C . ASN A 1 86 ? -10.761 1.655 21.551 1.00 96.25 86 ASN A C 1
ATOM 657 O O . ASN A 1 86 ? -11.934 1.288 21.418 1.00 96.25 86 ASN A O 1
ATOM 661 N N . PRO A 1 87 ? -10.372 2.312 22.662 1.00 95.62 87 PRO A N 1
ATOM 662 C CA . PRO A 1 87 ? -11.300 2.642 23.750 1.00 95.62 87 PRO A CA 1
ATOM 663 C C . PRO A 1 87 ? -12.496 3.518 23.341 1.00 95.62 87 PRO A C 1
ATOM 665 O O . PRO A 1 87 ? -13.529 3.469 24.001 1.00 95.62 87 PRO A O 1
ATOM 668 N N . ALA A 1 88 ? -12.380 4.289 22.253 1.00 96.31 88 ALA A N 1
ATOM 669 C CA . ALA A 1 88 ? -13.472 5.077 21.680 1.00 96.31 88 ALA A CA 1
ATOM 670 C C . ALA A 1 88 ? -14.421 4.245 20.790 1.00 96.31 88 ALA A C 1
ATOM 672 O O . ALA A 1 88 ? -15.360 4.786 20.210 1.00 96.31 88 ALA A O 1
ATOM 673 N N . GLY A 1 89 ? -14.192 2.933 20.662 1.00 96.44 89 GLY A N 1
ATOM 674 C CA . GLY A 1 89 ? -14.988 2.031 19.829 1.00 96.44 89 GLY A CA 1
ATOM 675 C C . GLY A 1 89 ? -14.660 2.094 18.335 1.00 96.44 89 GLY A C 1
ATOM 676 O O . GLY A 1 89 ? -15.325 1.418 17.554 1.00 96.44 89 GLY A O 1
ATOM 677 N N . GLN A 1 90 ? -13.640 2.855 17.935 1.00 97.50 90 GLN A N 1
ATOM 678 C CA . GLN A 1 90 ? -13.213 3.017 16.545 1.00 97.50 90 GLN A CA 1
ATOM 679 C C . GLN A 1 90 ? -12.335 1.847 16.097 1.00 97.50 90 GLN A C 1
ATOM 681 O O . GLN A 1 90 ? -11.637 1.223 16.903 1.00 97.50 90 GLN A O 1
ATOM 686 N N . PHE A 1 91 ? -12.344 1.573 14.797 1.00 97.00 91 PHE A N 1
ATOM 687 C CA . PHE A 1 91 ? -11.611 0.473 14.183 1.00 97.00 91 PHE A CA 1
ATOM 688 C C . PHE A 1 91 ? -11.317 0.762 12.706 1.00 97.00 91 PHE A C 1
ATOM 690 O O . PHE A 1 91 ? -11.838 1.722 12.146 1.00 97.00 91 PHE A O 1
ATOM 697 N N . LEU A 1 92 ? -10.480 -0.079 12.095 1.00 97.38 92 LEU A N 1
ATOM 698 C CA . LEU A 1 92 ? -10.134 -0.049 10.672 1.00 97.38 92 LEU A CA 1
ATOM 699 C C . LEU A 1 92 ? -10.557 -1.366 10.004 1.00 97.38 92 LEU A C 1
ATOM 701 O O . LEU A 1 92 ? -10.720 -2.387 10.680 1.00 97.38 92 LEU A O 1
ATOM 705 N N . GLU A 1 93 ? -10.727 -1.359 8.686 1.00 96.62 93 GLU A N 1
ATOM 706 C CA . GLU A 1 93 ? -11.160 -2.533 7.906 1.00 96.62 93 GLU A CA 1
ATOM 707 C C . GLU A 1 93 ? -10.056 -3.083 6.996 1.00 96.62 93 GLU A C 1
ATOM 709 O O . GLU A 1 93 ? -10.198 -4.186 6.467 1.00 96.62 93 GLU A O 1
ATOM 714 N N . MET A 1 94 ? -8.965 -2.336 6.807 1.00 97.88 94 MET A N 1
ATOM 715 C CA . MET A 1 94 ? -7.900 -2.677 5.868 1.00 97.88 94 MET A CA 1
ATOM 716 C C . MET A 1 94 ? -6.506 -2.576 6.494 1.00 97.88 94 MET A C 1
ATOM 718 O O . MET A 1 94 ? -6.252 -1.727 7.348 1.00 97.88 94 MET A O 1
ATOM 722 N N . ASP A 1 95 ? -5.597 -3.414 6.015 1.00 98.12 95 ASP A N 1
ATOM 723 C CA . ASP A 1 95 ? -4.153 -3.318 6.214 1.00 98.12 95 ASP A CA 1
ATOM 724 C C . ASP A 1 95 ? -3.445 -3.325 4.855 1.00 98.12 95 ASP A C 1
ATOM 726 O O . ASP A 1 95 ? -3.984 -3.819 3.868 1.00 98.12 95 ASP A O 1
ATOM 730 N N . SER A 1 96 ? -2.266 -2.720 4.784 1.00 97.75 96 SER A N 1
ATOM 731 C CA . SER A 1 96 ? -1.417 -2.686 3.591 1.00 97.75 96 SER A CA 1
ATOM 732 C C . SER A 1 96 ? 0.041 -2.827 4.018 1.00 97.75 96 SER A C 1
ATOM 734 O O . SER A 1 96 ? 0.869 -1.941 3.777 1.00 97.75 96 SER A O 1
ATOM 736 N N . SER A 1 97 ? 0.322 -3.905 4.752 1.00 97.31 97 SER A N 1
ATOM 737 C CA . SER A 1 97 ? 1.629 -4.170 5.358 1.00 97.31 97 SER A CA 1
ATOM 738 C C . SER A 1 97 ? 2.372 -5.339 4.717 1.00 97.31 97 SER A C 1
ATOM 740 O O . SER A 1 97 ? 3.554 -5.487 4.999 1.00 97.31 97 SER A O 1
ATOM 742 N N . VAL A 1 98 ? 1.731 -6.164 3.888 1.00 96.69 98 VAL A N 1
ATOM 743 C CA . VAL A 1 98 ? 2.366 -7.257 3.130 1.00 96.69 98 VAL A CA 1
ATOM 744 C C . VAL A 1 98 ? 2.656 -6.802 1.702 1.00 96.69 98 VAL A C 1
ATOM 746 O O . VAL A 1 98 ? 1.891 -6.032 1.130 1.00 96.69 98 VAL A O 1
ATOM 749 N N . PHE A 1 99 ? 3.750 -7.269 1.103 1.00 96.81 99 PHE A N 1
ATOM 750 C CA . PHE A 1 99 ? 4.166 -6.879 -0.243 1.00 96.81 99 PHE A CA 1
ATOM 751 C C . PHE A 1 99 ? 3.921 -7.990 -1.267 1.00 96.81 99 PHE A C 1
ATOM 753 O O . PHE A 1 99 ? 4.427 -9.097 -1.145 1.00 96.81 99 PHE A O 1
ATOM 760 N N . ASN A 1 100 ? 3.163 -7.702 -2.317 1.00 97.75 100 ASN A N 1
ATOM 761 C CA . ASN A 1 100 ? 3.134 -8.519 -3.516 1.00 97.75 100 ASN A CA 1
ATOM 762 C C . ASN A 1 100 ? 4.412 -8.315 -4.336 1.00 97.75 100 ASN A C 1
ATOM 764 O O . ASN A 1 100 ? 4.766 -7.186 -4.681 1.00 97.75 100 ASN A O 1
ATOM 768 N N . ILE A 1 101 ? 5.024 -9.424 -4.739 1.00 97.38 101 ILE A N 1
ATOM 769 C CA . ILE A 1 101 ? 6.125 -9.462 -5.699 1.00 97.38 101 ILE A CA 1
ATOM 770 C C . ILE A 1 101 ? 5.743 -10.327 -6.901 1.00 97.38 101 ILE A C 1
ATOM 772 O O . ILE A 1 101 ? 5.228 -11.435 -6.743 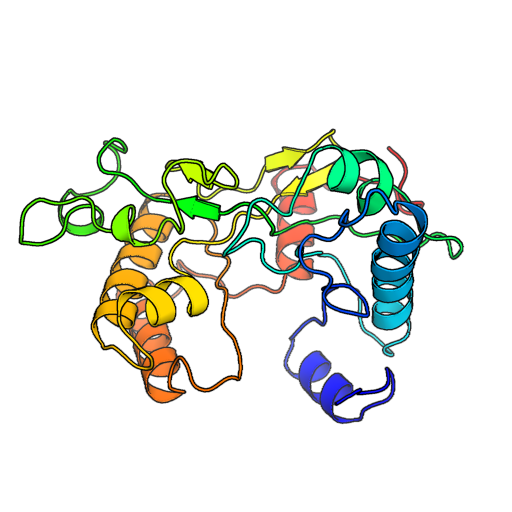1.00 97.38 101 ILE A O 1
ATOM 776 N N . PHE A 1 102 ? 6.004 -9.836 -8.113 1.00 98.31 102 PHE A N 1
ATOM 777 C CA . PHE A 1 102 ? 5.918 -10.671 -9.307 1.00 98.31 102 PHE A CA 1
ATOM 778 C C . PHE A 1 102 ? 7.211 -11.453 -9.516 1.00 98.31 102 PHE A C 1
ATOM 780 O O . PHE A 1 102 ? 8.310 -10.914 -9.391 1.00 98.31 102 PHE A O 1
ATOM 787 N N . THR A 1 103 ? 7.083 -12.725 -9.868 1.00 97.69 103 THR A N 1
ATOM 788 C CA . THR A 1 103 ? 8.211 -13.627 -10.096 1.00 97.69 103 THR A CA 1
ATOM 789 C C . THR A 1 103 ? 8.050 -14.347 -11.427 1.00 97.69 103 THR A C 1
ATOM 791 O O . THR A 1 103 ? 6.964 -14.438 -12.003 1.00 97.69 103 THR A O 1
ATOM 794 N N . ARG A 1 104 ? 9.148 -14.925 -11.920 1.00 97.12 104 ARG A N 1
ATOM 795 C CA . ARG A 1 104 ? 9.157 -15.699 -13.174 1.00 97.12 104 ARG A CA 1
ATOM 796 C C . ARG A 1 104 ? 8.337 -16.992 -13.101 1.00 97.12 104 ARG A C 1
ATOM 798 O O . ARG A 1 104 ? 8.162 -17.656 -14.119 1.00 97.12 104 ARG A O 1
ATOM 805 N N . ALA A 1 105 ? 7.863 -17.369 -11.912 1.00 96.81 105 ALA A N 1
ATOM 806 C CA . ALA A 1 105 ? 6.993 -18.522 -11.729 1.00 96.81 105 ALA A CA 1
ATOM 807 C C . ALA A 1 105 ? 5.556 -18.265 -12.219 1.00 96.81 105 ALA A C 1
ATOM 809 O O . ALA A 1 105 ? 4.820 -19.224 -12.465 1.00 96.81 105 ALA A O 1
ATOM 810 N N . ASP A 1 106 ? 5.143 -17.002 -12.391 1.00 97.00 106 ASP A N 1
ATOM 811 C CA . ASP A 1 106 ? 3.808 -16.683 -12.894 1.00 97.00 106 ASP A CA 1
ATOM 812 C C . ASP A 1 106 ? 3.717 -16.845 -14.412 1.00 97.00 106 ASP A C 1
ATOM 814 O O . ASP A 1 106 ? 3.999 -15.935 -15.187 1.00 97.00 106 ASP A O 1
ATOM 818 N N . SER A 1 107 ? 3.255 -18.018 -14.842 1.00 95.81 107 SER A N 1
ATOM 819 C CA . SER A 1 107 ? 3.037 -18.322 -16.262 1.00 95.81 107 SER A CA 1
ATOM 820 C C . SER A 1 107 ? 2.010 -17.421 -16.968 1.00 95.81 107 SER A C 1
ATOM 822 O O . SER A 1 107 ? 1.931 -17.457 -18.196 1.00 95.81 107 SER A O 1
ATOM 824 N N . ALA A 1 108 ? 1.220 -16.626 -16.232 1.00 96.50 108 ALA A N 1
ATOM 825 C CA . ALA A 1 108 ? 0.301 -15.655 -16.825 1.00 96.50 108 ALA A CA 1
ATOM 826 C C . ALA A 1 108 ? 0.999 -14.352 -17.252 1.00 96.50 108 ALA A C 1
ATOM 828 O O . ALA A 1 108 ? 0.394 -13.550 -17.969 1.00 96.50 108 ALA A O 1
ATOM 829 N N . LEU A 1 109 ? 2.242 -14.124 -16.815 1.00 98.19 109 LEU A N 1
ATOM 830 C CA . LEU A 1 109 ? 2.995 -12.911 -17.108 1.00 98.19 109 LEU A CA 1
ATOM 831 C C . LEU A 1 109 ? 4.003 -13.136 -18.247 1.00 98.19 109 LEU A C 1
ATOM 833 O O . LEU A 1 109 ? 4.750 -14.117 -18.233 1.00 98.19 109 LEU A O 1
ATOM 837 N N . PRO A 1 110 ? 4.061 -12.223 -19.235 1.00 98.00 110 PRO A N 1
ATOM 838 C CA . PRO A 1 110 ? 5.144 -12.177 -20.208 1.00 98.00 110 PRO A CA 1
ATOM 839 C C . PRO A 1 110 ? 6.518 -12.118 -19.533 1.00 98.00 110 PRO A C 1
ATOM 841 O O . PRO A 1 110 ? 6.709 -11.419 -18.538 1.00 98.00 110 PRO A O 1
ATOM 844 N N . THR A 1 111 ? 7.488 -12.854 -20.081 1.00 97.25 111 THR A N 1
ATOM 845 C CA . THR A 1 111 ? 8.828 -12.994 -19.490 1.00 97.25 111 THR A CA 1
ATOM 846 C C . THR A 1 111 ? 9.552 -11.660 -19.327 1.00 97.25 111 THR A C 1
ATOM 848 O O . THR A 1 111 ? 10.259 -11.485 -18.338 1.00 97.25 111 THR A O 1
ATOM 851 N N . ASP A 1 112 ? 9.363 -10.731 -20.262 1.00 97.06 112 ASP A N 1
ATOM 852 C CA . ASP A 1 112 ? 9.953 -9.389 -20.267 1.00 97.06 112 ASP A CA 1
ATOM 853 C C . ASP A 1 112 ? 9.458 -8.502 -19.115 1.00 97.06 112 ASP A C 1
ATOM 855 O O . ASP A 1 112 ? 10.214 -7.659 -18.642 1.00 97.06 112 ASP A O 1
ATOM 859 N N . LEU A 1 113 ? 8.254 -8.745 -18.584 1.00 98.00 113 LEU A N 1
ATOM 860 C CA . LEU A 1 113 ? 7.747 -8.015 -17.415 1.00 98.00 113 LEU A CA 1
ATOM 861 C C . LEU A 1 113 ? 8.326 -8.505 -16.084 1.00 98.00 113 LEU A C 1
ATOM 863 O O . LEU A 1 113 ? 8.198 -7.816 -15.079 1.00 98.00 113 LEU A O 1
ATOM 867 N N . VAL A 1 114 ? 8.921 -9.700 -16.038 1.00 98.06 114 VAL A N 1
ATOM 868 C CA . VAL A 1 114 ? 9.392 -10.336 -14.786 1.00 98.06 114 VAL A CA 1
ATOM 869 C C . VAL A 1 114 ? 10.863 -10.756 -14.827 1.00 98.06 114 VAL A C 1
ATOM 871 O O . VAL A 1 114 ? 11.387 -11.301 -13.851 1.00 98.06 114 VAL A O 1
ATOM 874 N N . THR A 1 115 ? 11.554 -10.487 -15.934 1.00 97.94 115 THR A N 1
ATOM 875 C CA . THR A 1 115 ? 12.961 -10.842 -16.152 1.00 97.94 115 THR A CA 1
ATOM 876 C C . THR A 1 115 ? 13.709 -9.644 -16.720 1.00 97.94 115 THR A C 1
ATOM 878 O O . THR A 1 115 ? 13.288 -9.065 -17.717 1.00 97.94 115 THR A O 1
ATOM 881 N N . ASP A 1 116 ? 14.830 -9.287 -16.102 1.00 96.75 116 ASP A N 1
ATOM 882 C CA . ASP A 1 116 ? 15.720 -8.245 -16.610 1.00 96.75 116 ASP A CA 1
ATOM 883 C C . ASP A 1 116 ? 16.467 -8.706 -17.880 1.00 96.75 116 ASP A C 1
ATOM 885 O O . ASP A 1 116 ? 16.599 -9.911 -18.126 1.00 96.75 116 ASP A O 1
ATOM 889 N N . PRO A 1 117 ? 17.018 -7.779 -18.693 1.00 95.38 117 PRO A N 1
ATOM 890 C CA . PRO A 1 117 ? 17.752 -8.128 -19.914 1.00 95.38 117 PRO A CA 1
ATOM 891 C C . PRO A 1 117 ? 18.957 -9.060 -19.708 1.00 95.38 117 PRO A C 1
ATOM 893 O O . PRO A 1 117 ? 19.386 -9.723 -20.650 1.00 95.38 117 PRO A O 1
ATOM 896 N N . ASP A 1 118 ? 19.512 -9.123 -18.493 1.00 95.19 118 ASP A N 1
ATOM 897 C CA . ASP A 1 118 ? 20.600 -10.039 -18.128 1.00 95.19 118 ASP A CA 1
ATOM 898 C C . ASP A 1 118 ? 20.112 -11.447 -17.719 1.00 95.19 118 ASP A C 1
ATOM 900 O O . ASP A 1 118 ? 20.918 -12.303 -17.346 1.00 95.19 118 ASP A O 1
ATOM 904 N N . GLY A 1 119 ? 18.803 -11.702 -17.807 1.00 96.31 119 GLY A N 1
ATOM 905 C CA . GLY A 1 119 ? 18.166 -12.984 -17.511 1.00 96.31 119 GLY A CA 1
ATOM 906 C C . GLY A 1 119 ? 17.806 -13.198 -16.038 1.00 96.31 119 GLY A C 1
ATOM 907 O O . GLY A 1 119 ? 17.294 -14.271 -15.691 1.00 96.31 119 GLY A O 1
ATOM 908 N N . LYS A 1 120 ? 18.065 -12.221 -15.160 1.00 96.75 120 LYS A N 1
ATOM 909 C CA . LYS A 1 120 ? 17.739 -12.320 -13.731 1.00 96.75 120 LYS A CA 1
ATOM 910 C C . LYS A 1 120 ? 16.278 -11.967 -13.443 1.00 96.75 120 LYS A C 1
ATOM 912 O O . LYS A 1 120 ? 15.651 -11.263 -14.232 1.00 96.75 120 LYS A O 1
ATOM 917 N N . PRO A 1 121 ? 15.714 -12.441 -12.318 1.00 97.00 121 PRO A N 1
ATOM 918 C CA . PRO A 1 121 ? 14.402 -11.992 -11.872 1.00 97.00 121 PRO A CA 1
ATOM 919 C C . PRO A 1 121 ? 14.390 -10.477 -11.643 1.00 97.00 121 PRO A C 1
ATOM 921 O O . PRO A 1 121 ? 15.247 -9.953 -10.931 1.00 97.00 121 PRO A O 1
ATOM 924 N N . LYS A 1 122 ? 13.406 -9.792 -12.230 1.00 97.56 122 LYS A N 1
ATOM 925 C CA . LYS A 1 122 ? 13.326 -8.326 -12.206 1.00 97.56 122 LYS A CA 1
ATOM 926 C C . LYS A 1 122 ? 13.069 -7.770 -10.809 1.00 97.56 122 LYS A C 1
ATOM 928 O O . LYS A 1 122 ? 13.722 -6.816 -10.410 1.00 97.56 122 LYS A O 1
ATOM 933 N N . PHE A 1 123 ? 12.140 -8.361 -10.056 1.00 97.69 123 PHE A N 1
ATOM 934 C CA . PHE A 1 123 ? 11.680 -7.772 -8.795 1.00 97.69 123 PHE A CA 1
ATOM 935 C C . PHE A 1 123 ? 12.347 -8.356 -7.544 1.00 97.69 123 PHE A C 1
ATOM 937 O O . PHE A 1 123 ? 12.407 -7.686 -6.519 1.00 97.69 123 PHE A O 1
ATOM 944 N N . GLU A 1 124 ? 12.912 -9.566 -7.612 1.00 95.38 124 GLU A N 1
ATOM 945 C CA . GLU A 1 124 ? 13.523 -10.229 -6.440 1.00 95.38 124 GLU A CA 1
ATOM 946 C C . GLU A 1 124 ? 14.754 -9.471 -5.916 1.00 95.38 124 GLU A C 1
ATOM 948 O O . GLU A 1 124 ? 15.079 -9.556 -4.736 1.00 95.38 124 GLU A O 1
ATOM 953 N N . LYS A 1 125 ? 15.397 -8.658 -6.767 1.00 95.12 125 LYS A N 1
ATOM 954 C CA . LYS A 1 125 ? 16.518 -7.779 -6.393 1.00 95.12 125 LYS A CA 1
ATOM 955 C C . LYS A 1 125 ? 16.150 -6.704 -5.360 1.00 95.12 125 LYS A C 1
ATOM 957 O O . LYS A 1 125 ? 17.053 -6.140 -4.749 1.00 95.12 125 LYS A O 1
ATOM 962 N N . TYR A 1 126 ? 14.860 -6.409 -5.189 1.00 96.00 126 TYR A N 1
ATOM 963 C CA . TYR A 1 126 ? 14.362 -5.413 -4.237 1.00 96.00 126 TYR A CA 1
ATOM 964 C C . TYR A 1 126 ? 14.075 -5.981 -2.848 1.00 96.00 126 TYR A C 1
ATOM 966 O O . TYR A 1 126 ? 13.893 -5.202 -1.915 1.00 96.00 126 TYR A O 1
ATOM 974 N N . LEU A 1 127 ? 14.063 -7.311 -2.690 1.00 93.81 127 LEU A N 1
ATOM 975 C CA . LEU A 1 127 ? 13.835 -7.922 -1.386 1.00 93.81 127 LEU A CA 1
ATOM 976 C C . LEU A 1 127 ? 14.956 -7.511 -0.414 1.00 93.81 127 LEU A C 1
ATOM 978 O O . LEU A 1 127 ? 16.130 -7.725 -0.726 1.00 93.81 127 LEU A O 1
ATOM 982 N N . PRO A 1 128 ? 14.632 -6.952 0.769 1.00 86.88 128 PRO A N 1
ATOM 983 C CA . PRO A 1 128 ? 15.648 -6.361 1.640 1.00 86.88 128 PRO A CA 1
ATOM 984 C C . PRO A 1 128 ? 16.722 -7.343 2.143 1.00 86.88 128 PRO A C 1
ATOM 986 O O . PRO A 1 128 ? 17.853 -6.932 2.405 1.00 86.88 128 PRO A O 1
ATOM 989 N N . PHE A 1 129 ? 16.371 -8.621 2.338 1.00 89.31 129 PHE A N 1
ATOM 990 C CA . PHE A 1 129 ? 17.266 -9.691 2.804 1.00 89.31 129 PHE A CA 1
ATOM 991 C C . PHE A 1 129 ? 16.642 -11.086 2.592 1.00 89.31 129 PHE A C 1
ATOM 993 O O . PHE A 1 129 ? 15.423 -11.212 2.531 1.00 89.31 129 PHE A O 1
ATOM 1000 N N . ASP A 1 130 ? 17.462 -12.146 2.572 1.00 82.25 130 ASP A N 1
ATOM 1001 C CA . ASP A 1 130 ? 17.046 -13.533 2.253 1.00 82.25 130 ASP A CA 1
ATOM 1002 C C . ASP A 1 130 ? 15.898 -14.094 3.119 1.00 82.25 130 ASP A C 1
ATOM 1004 O O . ASP A 1 130 ? 15.130 -14.940 2.673 1.00 82.25 130 ASP A O 1
ATOM 1008 N N . SER A 1 131 ? 15.771 -13.633 4.367 1.00 82.00 131 SER A N 1
ATOM 1009 C CA . SER A 1 131 ? 14.730 -14.067 5.318 1.00 82.00 131 SER A CA 1
ATOM 1010 C C . SER A 1 131 ? 13.574 -13.068 5.448 1.00 82.00 131 SER A C 1
ATOM 1012 O O . SER A 1 131 ? 12.908 -13.019 6.490 1.00 82.00 131 SER A O 1
ATOM 1014 N N . TYR A 1 132 ? 13.372 -12.202 4.458 1.00 86.56 132 TYR A N 1
ATOM 1015 C CA . TYR A 1 132 ? 12.245 -11.277 4.435 1.00 86.56 132 TYR A CA 1
ATOM 1016 C C . TYR A 1 132 ? 10.965 -12.057 4.105 1.00 86.56 132 TYR A C 1
ATOM 1018 O O . TYR A 1 132 ? 10.870 -12.704 3.068 1.00 86.56 132 TYR A O 1
ATOM 1026 N N . VAL A 1 133 ? 10.005 -12.057 5.033 1.00 85.25 133 VAL A N 1
ATOM 1027 C CA . VAL A 1 133 ? 8.797 -12.910 4.970 1.00 85.25 133 VAL A CA 1
ATOM 1028 C C . VAL A 1 133 ? 7.515 -12.110 4.781 1.00 85.25 133 VAL A C 1
ATOM 1030 O O . VAL A 1 133 ? 6.421 -12.668 4.798 1.00 85.25 133 VAL A O 1
ATOM 1033 N N . VAL A 1 134 ? 7.631 -10.793 4.633 1.00 90.44 134 VAL A N 1
ATOM 1034 C CA . VAL A 1 134 ? 6.494 -9.880 4.470 1.00 90.44 134 VAL A CA 1
ATOM 1035 C C . VAL A 1 134 ? 6.124 -9.783 2.990 1.00 90.44 134 VAL A C 1
ATOM 1037 O O . VAL A 1 134 ? 5.827 -8.716 2.466 1.00 90.44 134 VAL A O 1
ATOM 1040 N N . THR A 1 135 ? 6.140 -10.920 2.300 1.00 93.25 135 THR A N 1
ATOM 1041 C CA . THR A 1 135 ? 5.838 -11.005 0.877 1.00 93.25 135 THR A CA 1
ATOM 1042 C C . THR A 1 135 ? 4.781 -12.047 0.570 1.00 93.25 135 THR A C 1
ATOM 1044 O O . THR A 1 135 ? 4.624 -13.055 1.260 1.00 93.25 135 THR A O 1
ATOM 1047 N N . ILE A 1 136 ? 4.060 -11.794 -0.513 1.00 95.88 136 ILE A N 1
ATOM 1048 C CA . ILE A 1 136 ? 3.228 -12.757 -1.212 1.00 95.88 136 ILE A CA 1
ATOM 1049 C C . ILE A 1 136 ? 3.640 -12.740 -2.682 1.00 95.88 136 ILE A C 1
ATOM 1051 O O . ILE A 1 136 ? 3.862 -11.684 -3.268 1.00 95.88 136 ILE A O 1
ATOM 1055 N N . GLU A 1 137 ? 3.789 -13.907 -3.289 1.00 96.88 137 GLU A N 1
ATOM 1056 C CA . GLU A 1 137 ? 4.237 -13.995 -4.677 1.00 96.88 137 GLU A CA 1
ATOM 1057 C C . GLU A 1 137 ? 3.040 -14.075 -5.625 1.00 96.88 137 GLU A C 1
ATOM 1059 O O . GLU A 1 137 ? 2.150 -14.909 -5.448 1.00 96.88 137 GLU A O 1
ATOM 1064 N N . ASN A 1 138 ? 3.049 -13.248 -6.674 1.00 98.06 138 ASN A N 1
ATOM 1065 C CA . ASN A 1 138 ? 2.139 -13.330 -7.823 1.00 98.06 138 ASN A CA 1
ATOM 1066 C C . ASN A 1 138 ? 0.638 -13.237 -7.489 1.00 98.06 138 ASN A C 1
ATOM 1068 O O . ASN A 1 138 ? -0.215 -13.674 -8.273 1.00 98.06 138 ASN A O 1
ATOM 1072 N N . TYR A 1 139 ? 0.306 -12.646 -6.343 1.00 97.94 139 TYR A N 1
ATOM 1073 C CA . TYR A 1 139 ? -1.053 -12.491 -5.837 1.00 97.94 139 TYR A CA 1
ATOM 1074 C C . TYR A 1 139 ? -1.358 -11.006 -5.583 1.00 97.94 139 TYR A C 1
ATOM 1076 O O . TYR A 1 139 ? -1.433 -10.558 -4.437 1.00 97.94 139 TYR A O 1
ATOM 1084 N N . PRO A 1 140 ? -1.561 -10.205 -6.645 1.00 97.81 140 PRO A N 1
ATOM 1085 C CA . PRO A 1 140 ? -1.861 -8.782 -6.524 1.00 97.81 140 PRO A CA 1
ATOM 1086 C C . PRO A 1 140 ? -3.346 -8.559 -6.191 1.00 97.81 140 PRO A C 1
ATOM 1088 O O . PRO A 1 140 ? -4.008 -7.737 -6.820 1.00 97.81 140 PRO A O 1
ATOM 1091 N N . TYR A 1 141 ? -3.917 -9.321 -5.256 1.00 98.25 141 TYR A N 1
ATOM 1092 C CA . TYR A 1 141 ? -5.341 -9.255 -4.921 1.00 98.25 141 TYR A CA 1
ATOM 1093 C C . TYR A 1 141 ? -5.549 -9.040 -3.422 1.00 98.25 141 TYR A C 1
ATOM 1095 O O . TYR A 1 141 ? -4.764 -9.546 -2.619 1.00 98.25 141 TYR A O 1
ATOM 1103 N N . PRO A 1 142 ? -6.635 -8.354 -3.027 1.00 97.69 142 PRO A N 1
ATOM 1104 C CA . PRO A 1 142 ? -7.060 -8.318 -1.638 1.00 97.69 142 PRO A CA 1
ATOM 1105 C C . PRO A 1 142 ? -7.318 -9.724 -1.087 1.00 97.69 142 PRO A C 1
ATOM 1107 O O . PRO A 1 142 ? -7.871 -10.582 -1.784 1.00 97.69 142 PRO A O 1
ATOM 1110 N N . TYR A 1 143 ? -6.998 -9.950 0.184 1.00 97.31 143 TYR A N 1
ATOM 1111 C CA . TYR A 1 143 ? -7.377 -11.173 0.895 1.00 97.31 143 TYR A CA 1
ATOM 1112 C C . TYR A 1 143 ? -7.751 -10.886 2.345 1.00 97.31 143 TYR A C 1
ATOM 1114 O O . TYR A 1 143 ? -7.259 -9.944 2.954 1.00 97.31 143 TYR A O 1
ATOM 1122 N N . ALA A 1 144 ? -8.651 -11.688 2.909 1.00 96.00 144 ALA A N 1
ATOM 1123 C CA . ALA A 1 144 ? -9.090 -11.496 4.284 1.00 96.00 144 ALA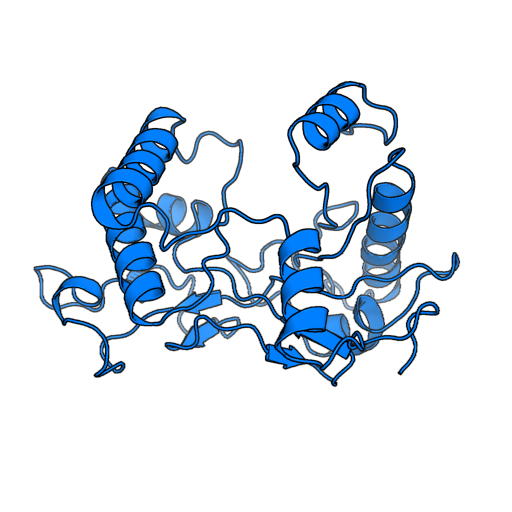 A CA 1
ATOM 1124 C C . ALA A 1 144 ? -8.125 -12.174 5.271 1.00 96.00 144 ALA A C 1
ATOM 1126 O O . ALA A 1 144 ? -7.828 -13.363 5.147 1.00 96.00 144 ALA A O 1
ATOM 1127 N N . ILE A 1 145 ? -7.700 -11.443 6.300 1.00 95.06 145 ILE A N 1
ATOM 1128 C CA . ILE A 1 145 ? -6.978 -11.970 7.460 1.00 95.06 145 ILE A CA 1
ATOM 1129 C C . ILE A 1 145 ? -7.966 -12.077 8.624 1.00 95.06 145 ILE A C 1
ATOM 1131 O O . ILE A 1 145 ? -8.626 -11.105 8.998 1.00 95.06 145 ILE A O 1
ATOM 1135 N N . GLY A 1 146 ? -8.092 -13.286 9.184 1.00 91.50 146 GLY A N 1
ATOM 1136 C CA . GLY A 1 146 ? -8.983 -13.581 10.314 1.00 91.50 146 GLY A CA 1
ATOM 1137 C C . GLY A 1 146 ? -10.450 -13.206 10.081 1.00 91.50 146 GLY A C 1
ATOM 1138 O O . GLY A 1 146 ? -11.143 -12.903 11.044 1.00 91.50 146 GLY A O 1
ATOM 1139 N N . SER A 1 147 ? -10.888 -13.156 8.817 1.00 89.50 147 SER A N 1
ATOM 1140 C CA . SER A 1 147 ? -12.225 -12.720 8.376 1.00 89.50 147 SER A CA 1
ATOM 1141 C C . SER A 1 147 ? -12.644 -11.308 8.809 1.00 89.50 147 SER A C 1
ATOM 1143 O O . SER A 1 147 ? -13.805 -10.954 8.650 1.00 89.50 147 SER A O 1
ATOM 1145 N N . ARG A 1 148 ? -11.716 -10.490 9.323 1.00 92.75 148 ARG A N 1
ATOM 1146 C CA . ARG A 1 148 ? -12.012 -9.164 9.894 1.00 92.75 148 ARG A CA 1
ATOM 1147 C C . ARG A 1 148 ? -11.306 -8.020 9.184 1.00 92.75 148 ARG A C 1
ATOM 1149 O O . ARG A 1 148 ? -11.796 -6.899 9.221 1.00 92.75 148 ARG A O 1
ATOM 1156 N N . ILE A 1 149 ? -10.150 -8.280 8.581 1.00 96.06 149 ILE A N 1
ATOM 1157 C CA . ILE A 1 149 ? -9.320 -7.257 7.942 1.00 96.06 149 ILE A CA 1
ATOM 1158 C C . ILE A 1 149 ? -9.042 -7.677 6.507 1.00 96.06 149 ILE A C 1
ATOM 1160 O O . ILE A 1 149 ? -8.671 -8.823 6.264 1.00 96.06 149 ILE A O 1
ATOM 1164 N N . TRP A 1 150 ? -9.201 -6.751 5.571 1.00 97.81 150 TRP A N 1
ATOM 1165 C CA . TRP A 1 150 ? -8.670 -6.898 4.222 1.00 97.81 150 TRP A CA 1
ATOM 1166 C C . TRP A 1 150 ? -7.188 -6.547 4.215 1.00 97.81 150 TRP A C 1
ATOM 1168 O O . TRP A 1 150 ? -6.838 -5.401 4.472 1.00 97.81 150 TRP A O 1
ATOM 1178 N N . GLU A 1 151 ? -6.327 -7.496 3.874 1.00 98.00 151 GLU A N 1
ATOM 1179 C CA . GLU A 1 151 ? -4.975 -7.172 3.439 1.00 98.00 151 GLU A CA 1
ATOM 1180 C C . GLU A 1 151 ? -5.014 -6.682 1.995 1.00 98.00 151 GLU A C 1
ATOM 1182 O O . GLU A 1 151 ? -5.571 -7.334 1.107 1.00 98.00 151 GLU A O 1
ATOM 1187 N N . MET A 1 152 ? -4.407 -5.525 1.781 1.00 98.25 152 MET A N 1
ATOM 1188 C CA . MET A 1 152 ? -4.262 -4.827 0.519 1.00 98.25 152 MET A CA 1
ATOM 1189 C C . MET A 1 152 ? -2.761 -4.790 0.204 1.00 98.25 152 MET A C 1
ATOM 1191 O O . MET A 1 152 ? -2.096 -3.800 0.536 1.00 98.25 152 MET A O 1
ATOM 1195 N N . PRO A 1 153 ? -2.199 -5.847 -0.415 1.00 97.88 153 PRO A N 1
ATOM 1196 C CA . PRO A 1 153 ? -0.754 -5.970 -0.542 1.00 97.88 153 PRO A CA 1
ATOM 1197 C C . PRO A 1 153 ? -0.136 -4.795 -1.314 1.00 97.88 153 PRO A C 1
ATOM 1199 O O . PRO A 1 153 ? -0.649 -4.383 -2.360 1.00 97.88 153 PRO A O 1
ATOM 1202 N N . CYS A 1 154 ? 0.947 -4.236 -0.777 1.00 97.62 154 CYS A N 1
ATOM 1203 C CA . CYS A 1 154 ? 1.816 -3.259 -1.436 1.00 97.62 154 CYS A CA 1
ATOM 1204 C C . CYS A 1 154 ? 2.497 -3.879 -2.649 1.00 97.62 154 CYS A C 1
ATOM 1206 O O . CYS A 1 154 ? 2.721 -5.080 -2.671 1.00 97.62 154 CYS A O 1
ATOM 1208 N N . MET A 1 155 ? 2.841 -3.091 -3.660 1.00 97.69 155 MET A N 1
ATOM 1209 C CA . MET A 1 155 ? 3.620 -3.609 -4.784 1.00 97.69 155 MET A CA 1
ATOM 1210 C C . MET A 1 155 ? 5.115 -3.390 -4.556 1.00 97.69 155 MET A C 1
ATOM 1212 O O . MET A 1 155 ? 5.523 -2.275 -4.229 1.00 97.69 155 MET A O 1
ATOM 1216 N N . VAL A 1 156 ? 5.918 -4.429 -4.793 1.00 97.44 156 VAL A N 1
ATOM 1217 C CA . VAL A 1 156 ? 7.372 -4.295 -4.961 1.00 97.44 156 VAL A CA 1
ATOM 1218 C C . VAL A 1 156 ? 7.680 -3.755 -6.372 1.00 97.44 156 VAL A C 1
ATOM 1220 O O . VAL A 1 156 ? 7.165 -4.313 -7.345 1.00 97.44 156 VAL A O 1
ATOM 1223 N N . PRO A 1 157 ? 8.551 -2.741 -6.529 1.00 97.00 157 PRO A N 1
ATOM 1224 C CA . PRO A 1 157 ? 9.257 -2.041 -5.459 1.00 97.00 157 PRO A CA 1
ATOM 1225 C C . PRO A 1 157 ? 8.505 -0.823 -4.898 1.00 97.00 157 PRO A C 1
ATOM 1227 O O . PRO A 1 157 ? 7.902 -0.049 -5.651 1.00 97.00 157 PRO A O 1
ATOM 1230 N N . SER A 1 158 ? 8.653 -0.569 -3.597 1.00 96.81 158 SER A N 1
ATOM 1231 C CA . SER A 1 158 ? 8.476 0.772 -3.022 1.00 96.81 158 SER A CA 1
ATOM 1232 C C . SER A 1 158 ? 9.620 1.704 -3.436 1.00 96.81 158 SER A C 1
ATOM 1234 O O . SER A 1 158 ? 10.683 1.267 -3.890 1.00 96.81 158 SER A O 1
ATOM 1236 N N . ASP A 1 159 ? 9.452 3.014 -3.244 1.00 96.38 159 ASP A N 1
ATOM 1237 C CA . ASP A 1 159 ? 10.570 3.942 -3.444 1.00 96.38 159 ASP A CA 1
ATOM 1238 C C . ASP A 1 159 ? 11.706 3.763 -2.417 1.00 96.38 159 ASP A C 1
ATOM 1240 O O . ASP A 1 159 ? 12.854 4.076 -2.740 1.00 96.38 159 ASP A O 1
ATOM 1244 N N . TRP A 1 160 ? 11.424 3.222 -1.222 1.00 96.12 160 TRP A N 1
ATOM 1245 C CA . TRP A 1 160 ? 12.433 2.888 -0.214 1.00 96.12 160 TRP A CA 1
ATOM 1246 C C . TRP A 1 160 ? 13.324 1.734 -0.678 1.00 96.12 160 TRP A C 1
ATOM 1248 O O . TRP A 1 160 ? 14.552 1.858 -0.634 1.00 96.12 160 TRP A O 1
ATOM 1258 N N . GLU A 1 161 ? 12.722 0.640 -1.155 1.00 96.88 161 GLU A N 1
ATOM 1259 C CA . GLU A 1 161 ? 13.447 -0.527 -1.681 1.00 96.88 161 GLU A CA 1
ATOM 1260 C C . GLU A 1 161 ? 14.294 -0.106 -2.885 1.00 96.88 161 GLU A C 1
ATOM 1262 O O . GLU A 1 161 ? 15.486 -0.415 -2.983 1.00 96.88 161 GLU A O 1
ATOM 1267 N N . ALA A 1 162 ? 13.697 0.691 -3.773 1.00 96.69 162 ALA A N 1
ATOM 1268 C CA . ALA A 1 162 ? 14.361 1.139 -4.979 1.00 96.69 162 ALA A CA 1
ATOM 1269 C C . ALA A 1 162 ? 15.533 2.088 -4.704 1.00 96.69 162 ALA A C 1
ATOM 1271 O O . ALA A 1 162 ? 16.612 1.903 -5.273 1.00 96.69 162 ALA A O 1
ATOM 1272 N N . GLN A 1 163 ? 15.371 3.078 -3.817 1.00 96.62 163 GLN A N 1
ATOM 1273 C CA . GLN A 1 163 ? 16.485 3.966 -3.468 1.00 96.62 163 GLN A CA 1
ATOM 1274 C C . GLN A 1 163 ? 17.579 3.231 -2.693 1.00 96.62 163 GLN A C 1
ATOM 1276 O O . GLN A 1 163 ? 18.752 3.565 -2.848 1.00 96.62 163 GLN A O 1
ATOM 1281 N N . HIS A 1 164 ? 17.226 2.223 -1.889 1.00 95.94 164 HIS A N 1
ATOM 1282 C CA . HIS A 1 164 ? 18.213 1.447 -1.148 1.00 95.94 164 HIS A CA 1
ATOM 1283 C C . HIS A 1 164 ? 19.127 0.678 -2.107 1.00 95.94 164 HIS A C 1
ATOM 1285 O O . HIS A 1 164 ? 20.345 0.667 -1.925 1.00 95.94 164 HIS A O 1
ATOM 1291 N N . LEU A 1 165 ? 18.545 0.102 -3.162 1.00 96.62 165 LEU A N 1
ATOM 1292 C CA . LEU A 1 165 ? 19.276 -0.664 -4.165 1.00 96.62 165 LEU A CA 1
ATOM 1293 C C . LEU A 1 165 ? 20.037 0.217 -5.170 1.00 96.62 165 LEU A C 1
ATOM 1295 O O . LEU A 1 165 ? 21.163 -0.100 -5.555 1.00 96.62 165 LEU A O 1
ATOM 1299 N N . HIS A 1 166 ? 19.419 1.302 -5.640 1.00 95.88 166 HIS A N 1
ATOM 1300 C CA . HIS A 1 166 ? 19.886 2.049 -6.815 1.00 95.88 166 HIS A CA 1
ATOM 1301 C C . HIS A 1 166 ? 20.276 3.507 -6.544 1.00 95.88 166 HIS A C 1
ATOM 1303 O O . HIS A 1 166 ? 20.766 4.188 -7.454 1.00 95.88 166 HIS A O 1
ATOM 1309 N N . GLY A 1 167 ? 20.058 3.995 -5.324 1.00 96.88 167 GLY A N 1
ATOM 1310 C CA . GLY A 1 167 ? 20.112 5.412 -4.982 1.00 96.88 167 GLY A CA 1
ATOM 1311 C C . GLY A 1 167 ? 18.869 6.187 -5.435 1.00 96.88 167 GLY A C 1
ATOM 1312 O O . GLY A 1 167 ? 18.053 5.720 -6.231 1.00 96.88 167 GLY A O 1
ATOM 1313 N N . SER A 1 168 ? 18.727 7.409 -4.923 1.00 97.62 168 SER A N 1
ATOM 1314 C CA . SER A 1 168 ? 17.587 8.277 -5.229 1.00 97.62 168 SER A CA 1
ATOM 1315 C C . SER A 1 168 ? 17.498 8.645 -6.712 1.00 97.62 168 SER A C 1
ATOM 1317 O O . SER A 1 168 ? 18.499 8.966 -7.357 1.00 97.62 168 SER A O 1
ATOM 1319 N N . ASN A 1 169 ? 16.269 8.751 -7.214 1.00 97.06 169 ASN A N 1
ATOM 1320 C CA . ASN A 1 169 ? 15.914 9.246 -8.544 1.00 97.06 169 ASN A CA 1
ATOM 1321 C C . ASN A 1 169 ? 16.503 8.427 -9.700 1.00 97.06 169 ASN A C 1
ATOM 1323 O O . ASN A 1 169 ? 16.698 8.959 -10.798 1.00 97.06 169 ASN A O 1
ATOM 1327 N N . ASN A 1 170 ? 16.805 7.152 -9.460 1.00 97.81 170 ASN A N 1
ATOM 1328 C CA . ASN A 1 170 ? 17.305 6.270 -10.500 1.00 97.81 170 ASN A CA 1
ATOM 1329 C C . ASN A 1 170 ? 16.195 6.002 -11.540 1.00 97.81 170 ASN A C 1
ATOM 1331 O O . ASN A 1 170 ? 15.071 5.683 -11.149 1.00 97.81 170 ASN A O 1
ATOM 1335 N N . PRO A 1 171 ? 16.458 6.144 -12.852 1.00 97.44 171 PRO A N 1
ATOM 1336 C CA . PRO A 1 171 ? 15.451 5.887 -13.882 1.00 97.44 171 PRO A CA 1
ATOM 1337 C C . PRO A 1 171 ? 15.001 4.422 -13.940 1.00 97.44 171 PRO A C 1
ATOM 1339 O O . PRO A 1 171 ? 13.856 4.173 -14.300 1.00 97.44 171 PRO A O 1
ATOM 1342 N N . VAL A 1 172 ? 15.846 3.465 -13.528 1.00 97.00 172 VAL A N 1
ATOM 1343 C CA . VAL A 1 172 ? 15.481 2.035 -13.482 1.00 97.00 172 VAL A CA 1
ATOM 1344 C C . VAL A 1 172 ? 14.255 1.808 -12.601 1.00 97.00 172 VAL A C 1
ATOM 1346 O O . VAL A 1 172 ? 13.385 1.031 -12.967 1.00 97.00 172 VAL A O 1
ATOM 1349 N N . THR A 1 173 ? 14.131 2.550 -11.497 1.00 95.75 173 THR A N 1
ATOM 1350 C CA . THR A 1 173 ? 12.955 2.499 -10.619 1.00 95.75 173 THR A CA 1
ATOM 1351 C C . THR A 1 173 ? 11.658 2.781 -11.375 1.00 95.75 173 THR A C 1
ATOM 1353 O O . THR A 1 173 ? 10.656 2.113 -11.154 1.00 95.75 173 THR A O 1
ATOM 1356 N N . VAL A 1 174 ? 11.673 3.762 -12.282 1.00 98.06 174 VAL A N 1
ATOM 1357 C CA . VAL A 1 174 ? 10.483 4.150 -13.048 1.00 98.06 174 VAL A CA 1
ATOM 1358 C C . VAL A 1 174 ? 10.143 3.087 -14.086 1.00 98.06 174 VAL A C 1
ATOM 1360 O O . VAL A 1 174 ? 8.970 2.764 -14.245 1.00 98.06 174 VAL A O 1
ATOM 1363 N N . GLU A 1 175 ? 11.145 2.514 -14.755 1.00 98.25 175 GLU A N 1
ATOM 1364 C CA . GLU A 1 175 ? 10.933 1.408 -15.698 1.00 98.25 175 GLU A CA 1
ATOM 1365 C C . GLU A 1 175 ? 10.370 0.167 -14.997 1.00 98.25 175 GLU A C 1
ATOM 1367 O O . GLU A 1 175 ? 9.364 -0.384 -15.437 1.00 98.25 175 GLU A O 1
ATOM 1372 N N . ASP A 1 176 ? 10.925 -0.214 -13.847 1.00 98.31 176 ASP A N 1
ATOM 1373 C CA . ASP A 1 176 ? 10.427 -1.371 -13.103 1.00 98.31 176 ASP A CA 1
ATOM 1374 C C . ASP A 1 176 ? 9.014 -1.118 -12.533 1.00 98.31 176 ASP A C 1
ATOM 1376 O O . ASP A 1 176 ? 8.190 -2.033 -12.496 1.00 98.31 176 ASP A O 1
ATOM 1380 N N . TRP A 1 177 ? 8.651 0.125 -12.188 1.00 98.50 177 TRP A N 1
ATOM 1381 C CA . TRP A 1 177 ? 7.261 0.473 -11.862 1.00 98.50 177 TRP A CA 1
ATOM 1382 C C . TRP A 1 177 ? 6.308 0.395 -13.055 1.00 98.50 177 TRP A C 1
ATOM 1384 O O . TRP A 1 177 ? 5.142 0.032 -12.866 1.00 98.50 177 TRP A O 1
ATOM 1394 N N . LYS A 1 178 ? 6.759 0.746 -14.268 1.00 98.75 178 LYS A N 1
ATOM 1395 C CA . LYS A 1 178 ? 5.970 0.583 -15.503 1.00 98.75 178 LYS A CA 1
ATOM 1396 C C . LYS A 1 178 ? 5.690 -0.898 -15.760 1.00 98.75 178 LYS A C 1
ATOM 1398 O O . LYS A 1 178 ? 4.536 -1.266 -15.972 1.00 98.75 178 LYS A O 1
ATOM 1403 N N . ASP A 1 179 ? 6.702 -1.751 -15.629 1.00 98.69 179 ASP A N 1
ATOM 1404 C CA . ASP A 1 179 ? 6.537 -3.199 -15.794 1.00 98.69 179 ASP A CA 1
ATOM 1405 C C . ASP A 1 179 ? 5.626 -3.799 -14.709 1.00 98.69 179 ASP A C 1
ATOM 1407 O O . ASP A 1 179 ? 4.743 -4.610 -15.001 1.00 98.69 179 ASP A O 1
ATOM 1411 N N . ALA A 1 180 ? 5.770 -3.357 -13.455 1.00 98.50 180 ALA A N 1
ATOM 1412 C CA . ALA A 1 180 ? 4.944 -3.836 -12.349 1.00 98.50 180 ALA A CA 1
ATOM 1413 C C . ALA A 1 180 ? 3.459 -3.450 -12.507 1.00 98.50 180 ALA A C 1
ATOM 1415 O O . ALA A 1 180 ? 2.570 -4.268 -12.230 1.00 98.50 180 ALA A O 1
ATOM 1416 N N . ILE A 1 181 ? 3.147 -2.229 -12.966 1.00 98.62 181 ILE A N 1
ATOM 1417 C CA . ILE A 1 181 ? 1.748 -1.841 -13.212 1.00 98.62 181 ILE A CA 1
ATOM 1418 C C . ILE A 1 181 ? 1.180 -2.551 -14.443 1.00 98.62 181 ILE A C 1
ATOM 1420 O O . ILE A 1 181 ? 0.030 -2.993 -14.400 1.00 98.62 181 ILE A O 1
ATOM 1424 N N . ASP A 1 182 ? 1.984 -2.762 -15.488 1.00 98.69 182 ASP A N 1
ATOM 1425 C CA . ASP A 1 182 ? 1.588 -3.542 -16.664 1.00 98.69 182 ASP A CA 1
ATOM 1426 C C . ASP A 1 182 ? 1.214 -4.981 -16.276 1.00 98.69 182 ASP A C 1
ATOM 1428 O O . ASP A 1 182 ? 0.144 -5.478 -16.651 1.00 98.69 182 ASP A O 1
ATOM 1432 N N . ALA A 1 183 ? 2.060 -5.630 -15.469 1.00 98.69 183 ALA A N 1
ATOM 1433 C CA . ALA A 1 183 ? 1.808 -6.959 -14.921 1.00 98.69 183 ALA A CA 1
ATOM 1434 C C . ALA A 1 183 ? 0.537 -6.976 -14.059 1.00 98.69 183 ALA A C 1
ATOM 1436 O O . ALA A 1 183 ? -0.317 -7.852 -14.211 1.00 98.69 183 ALA A O 1
ATOM 1437 N N . THR A 1 184 ? 0.339 -5.962 -13.216 1.00 98.56 184 THR A N 1
ATOM 1438 C CA . THR A 1 184 ? -0.869 -5.848 -12.384 1.00 98.56 184 THR A CA 1
ATOM 1439 C C . THR A 1 184 ? -2.140 -5.725 -13.220 1.00 98.56 184 THR A C 1
ATOM 1441 O O . THR A 1 184 ? -3.151 -6.357 -12.899 1.00 98.56 184 THR A O 1
ATOM 1444 N N . VAL A 1 185 ? -2.103 -4.965 -14.319 1.00 98.50 185 VAL A N 1
ATOM 1445 C CA . VAL A 1 185 ? -3.241 -4.840 -15.240 1.00 98.50 185 VAL A CA 1
ATOM 1446 C C . VAL A 1 185 ? -3.543 -6.168 -15.933 1.00 98.50 185 VAL A C 1
ATOM 1448 O O . VAL A 1 185 ? -4.717 -6.527 -16.042 1.00 98.50 185 VAL A O 1
ATOM 1451 N N . LEU A 1 186 ? -2.524 -6.925 -16.355 1.00 98.25 186 LEU A N 1
ATOM 1452 C CA . LEU A 1 186 ? -2.713 -8.272 -16.915 1.00 98.25 186 LEU A CA 1
ATOM 1453 C C . LEU A 1 186 ? -3.367 -9.221 -15.907 1.00 98.25 186 LEU A C 1
ATOM 1455 O O . LEU A 1 186 ? -4.244 -10.004 -16.271 1.00 98.25 186 LEU A O 1
ATOM 1459 N N . LYS A 1 187 ? -2.988 -9.108 -14.633 1.00 98.25 187 LYS A N 1
ATOM 1460 C CA . LYS A 1 187 ? -3.568 -9.888 -13.535 1.00 98.25 187 LYS A CA 1
ATOM 1461 C C . LYS A 1 187 ? -4.935 -9.378 -13.086 1.00 98.25 187 LYS A C 1
ATOM 1463 O O . LYS A 1 187 ? -5.594 -10.072 -12.320 1.00 98.25 187 LYS A O 1
ATOM 1468 N N . GLN A 1 188 ? -5.373 -8.204 -13.545 1.00 97.56 188 GLN A N 1
ATOM 1469 C CA . GLN A 1 188 ? -6.588 -7.532 -13.067 1.00 97.56 188 GLN A CA 1
ATOM 1470 C C . GLN A 1 188 ? -6.570 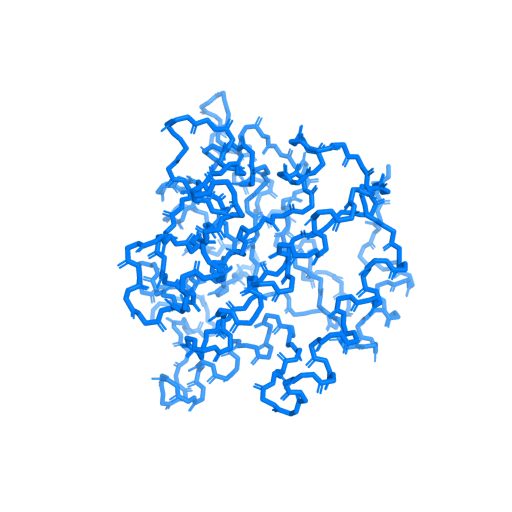-7.317 -11.540 1.00 97.56 188 GLN A C 1
ATOM 1472 O O . GLN A 1 188 ? -7.588 -7.472 -10.865 1.00 97.56 188 GLN A O 1
ATOM 1477 N N . GLY A 1 189 ? -5.387 -7.015 -10.999 1.00 97.50 189 GLY A N 1
ATOM 1478 C CA . GLY A 1 189 ? -5.145 -6.866 -9.566 1.00 97.50 189 GLY A CA 1
ATOM 1479 C C . GLY A 1 189 ? -5.218 -5.426 -9.059 1.00 97.50 189 GLY A C 1
ATOM 1480 O O . GLY A 1 189 ? -5.644 -4.505 -9.759 1.00 97.50 189 GLY A O 1
ATOM 1481 N N . ILE A 1 190 ? -4.764 -5.242 -7.822 1.00 98.06 190 ILE A N 1
ATOM 1482 C CA . ILE A 1 190 ? -4.526 -3.943 -7.191 1.00 98.06 190 ILE A CA 1
ATOM 1483 C C . ILE A 1 190 ? -3.032 -3.608 -7.209 1.00 98.06 190 ILE A C 1
ATOM 1485 O O . ILE A 1 190 ? -2.185 -4.493 -7.112 1.00 98.06 190 ILE A O 1
ATOM 1489 N N . PHE A 1 191 ? -2.719 -2.316 -7.283 1.00 98.19 191 PHE A N 1
ATOM 1490 C CA . PHE A 1 191 ? -1.362 -1.795 -7.138 1.00 98.19 191 PHE A CA 1
ATOM 1491 C C . PHE A 1 191 ? -1.358 -0.783 -5.992 1.00 98.19 191 PHE A C 1
ATOM 1493 O O . PHE A 1 191 ? -1.688 0.388 -6.192 1.00 98.19 191 PHE A O 1
ATOM 1500 N N . ASN A 1 192 ? -1.013 -1.218 -4.778 1.00 97.62 192 ASN A N 1
ATOM 1501 C CA . ASN A 1 192 ? -0.824 -0.284 -3.669 1.00 97.62 192 ASN A CA 1
ATOM 1502 C C . ASN A 1 192 ? 0.605 0.246 -3.712 1.00 97.62 192 ASN A C 1
ATOM 1504 O O . ASN A 1 192 ? 1.560 -0.443 -3.356 1.00 97.62 192 ASN A O 1
ATOM 1508 N N . PHE A 1 193 ? 0.733 1.477 -4.190 1.00 95.19 193 PHE A N 1
ATOM 1509 C CA . PHE A 1 193 ? 2.014 2.143 -4.331 1.00 95.19 193 PHE A CA 1
ATOM 1510 C C . PHE A 1 193 ? 2.482 2.753 -3.003 1.00 95.19 193 PHE A C 1
ATOM 1512 O O . PHE A 1 193 ? 1.689 3.340 -2.260 1.00 95.19 193 PHE A O 1
ATOM 1519 N N . VAL A 1 194 ? 3.779 2.635 -2.715 1.00 95.69 194 VAL A N 1
ATOM 1520 C CA . VAL A 1 194 ? 4.414 3.202 -1.521 1.00 95.69 194 VAL A CA 1
ATOM 1521 C C . VAL A 1 194 ? 5.483 4.190 -1.959 1.00 95.69 194 VAL A C 1
ATOM 1523 O O . VAL A 1 194 ? 6.439 3.813 -2.636 1.00 95.69 194 VAL A O 1
ATOM 1526 N N . PHE A 1 195 ? 5.314 5.448 -1.553 1.00 95.75 195 PHE A N 1
ATOM 1527 C CA . PHE A 1 195 ? 6.307 6.489 -1.765 1.00 95.75 195 PHE A CA 1
ATOM 1528 C C . PHE A 1 195 ? 6.414 7.432 -0.573 1.00 95.75 195 PHE A C 1
ATOM 1530 O O . PHE A 1 195 ? 5.473 7.582 0.212 1.00 95.75 195 PHE A O 1
ATOM 1537 N N . HIS A 1 196 ? 7.553 8.106 -0.479 1.00 95.12 196 HIS A N 1
ATOM 1538 C CA . HIS A 1 196 ? 7.892 8.987 0.618 1.00 95.12 196 HIS A CA 1
ATOM 1539 C C . HIS A 1 196 ? 8.237 10.394 0.110 1.00 95.12 196 HIS A C 1
ATOM 1541 O O . HIS A 1 196 ? 9.038 10.554 -0.816 1.00 95.12 196 HIS A O 1
ATOM 1547 N N . PRO A 1 197 ? 7.740 11.464 0.761 1.00 90.94 197 PRO A N 1
ATOM 1548 C CA . PRO A 1 197 ? 8.102 12.845 0.437 1.00 90.94 197 PRO A CA 1
ATOM 1549 C C . PRO A 1 197 ? 9.508 13.216 0.965 1.00 90.94 197 PRO A C 1
ATOM 1551 O O . PRO A 1 197 ? 9.712 14.280 1.548 1.00 90.94 197 PRO A O 1
ATOM 1554 N N . HIS A 1 198 ? 10.488 12.325 0.771 1.00 89.69 198 HIS A N 1
ATOM 1555 C CA . HIS A 1 198 ? 11.888 12.452 1.195 1.00 89.69 198 HIS A CA 1
ATOM 1556 C C . HIS A 1 198 ? 12.858 12.748 0.040 1.00 89.69 198 HIS A C 1
ATOM 1558 O O . HIS A 1 198 ? 14.061 12.872 0.261 1.00 89.69 198 HIS A O 1
ATOM 1564 N N . GLY A 1 199 ? 12.351 12.896 -1.190 1.00 92.94 199 GLY A N 1
ATOM 1565 C CA . GLY A 1 199 ? 13.176 13.181 -2.370 1.00 92.94 199 GLY A CA 1
ATOM 1566 C C . GLY A 1 199 ? 13.918 11.959 -2.922 1.00 92.94 199 GLY A C 1
ATOM 1567 O O . GLY A 1 199 ? 14.906 12.114 -3.643 1.00 92.94 199 GLY A O 1
ATOM 1568 N N . TRP A 1 200 ? 13.454 10.753 -2.580 1.00 96.62 200 TRP A N 1
ATOM 1569 C CA . TRP A 1 200 ? 13.926 9.500 -3.174 1.00 96.62 200 TRP A CA 1
ATOM 1570 C C . TRP A 1 200 ? 13.462 9.339 -4.616 1.00 96.62 200 TRP A C 1
ATOM 1572 O O . TRP A 1 200 ? 14.171 8.727 -5.410 1.00 96.62 200 TRP A O 1
ATOM 1582 N N . VAL A 1 201 ? 12.326 9.945 -4.963 1.00 96.19 201 VAL A N 1
ATOM 1583 C CA . VAL A 1 201 ? 11.793 10.008 -6.324 1.00 96.19 201 VAL A CA 1
ATOM 1584 C C . VAL A 1 201 ? 11.303 11.422 -6.625 1.00 96.19 201 VAL A C 1
ATOM 1586 O O . VAL A 1 201 ? 10.768 12.116 -5.755 1.00 96.19 201 VAL A O 1
ATOM 1589 N N . LYS A 1 202 ? 11.512 11.876 -7.866 1.00 96.06 202 LYS A N 1
ATOM 1590 C CA . LYS A 1 202 ? 11.095 13.210 -8.323 1.00 96.06 202 LYS A CA 1
ATOM 1591 C C . LYS A 1 202 ? 9.619 13.230 -8.698 1.00 96.06 202 LYS A C 1
ATOM 1593 O O . LYS 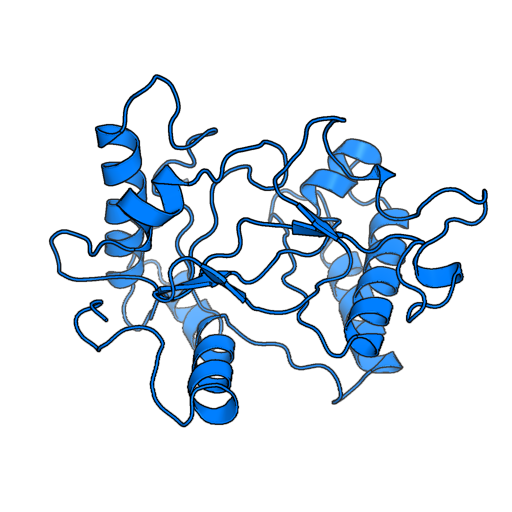A 1 202 ? 9.107 12.286 -9.292 1.00 96.06 202 LYS A O 1
ATOM 1598 N N . ASN A 1 203 ? 8.990 14.395 -8.548 1.00 96.44 203 ASN A N 1
ATOM 1599 C CA . ASN A 1 203 ? 7.652 14.641 -9.096 1.00 96.44 203 ASN A CA 1
ATOM 1600 C C . ASN A 1 203 ? 7.577 14.336 -10.603 1.00 96.44 203 ASN A C 1
ATOM 1602 O O . ASN A 1 203 ? 6.579 13.804 -11.067 1.00 96.44 203 ASN A O 1
ATOM 1606 N N . THR A 1 204 ? 8.638 14.618 -11.368 1.00 97.81 204 THR A N 1
ATOM 1607 C CA . THR A 1 204 ? 8.676 14.316 -12.809 1.00 97.81 204 THR A CA 1
ATOM 1608 C C . THR A 1 204 ? 8.654 12.817 -13.104 1.00 97.81 204 THR A C 1
ATOM 1610 O O . THR A 1 204 ? 8.047 12.420 -14.086 1.00 97.81 204 THR A O 1
ATOM 1613 N N . GLN A 1 205 ? 9.267 11.989 -12.252 1.00 97.44 205 GLN A N 1
ATOM 1614 C CA . GLN A 1 205 ? 9.237 10.528 -12.387 1.00 97.44 205 GLN A CA 1
ATOM 1615 C C . GLN A 1 205 ? 7.853 9.966 -12.040 1.00 97.44 205 GLN A C 1
ATOM 1617 O O . GLN A 1 205 ? 7.361 9.069 -12.716 1.00 97.44 205 GLN A O 1
ATOM 1622 N N . MET A 1 206 ? 7.195 10.542 -11.029 1.00 96.94 206 MET A N 1
ATOM 1623 C CA . MET A 1 206 ? 5.806 10.206 -10.703 1.00 96.94 206 MET A CA 1
ATOM 1624 C C . MET A 1 206 ? 4.851 10.547 -11.849 1.00 96.94 206 MET A C 1
ATOM 1626 O O . MET A 1 206 ? 3.999 9.734 -12.195 1.00 96.94 206 MET A O 1
ATOM 1630 N N . ILE A 1 207 ? 5.009 11.727 -12.457 1.00 97.88 207 ILE A N 1
ATOM 1631 C CA . ILE A 1 207 ? 4.217 12.143 -13.622 1.00 97.88 207 ILE A CA 1
ATOM 1632 C C . ILE A 1 207 ? 4.469 11.201 -14.800 1.00 97.88 207 ILE A C 1
ATOM 1634 O O . ILE A 1 207 ? 3.515 10.712 -15.387 1.00 97.88 207 ILE A O 1
ATOM 1638 N N . GLU A 1 208 ? 5.730 10.877 -15.093 1.00 98.50 208 GLU A N 1
ATOM 1639 C CA . GLU A 1 208 ? 6.089 9.942 -16.164 1.00 98.50 208 GLU A CA 1
ATOM 1640 C C . GLU A 1 208 ? 5.422 8.567 -15.992 1.00 98.50 208 GLU A C 1
ATOM 1642 O O . GLU A 1 208 ? 4.899 7.994 -16.950 1.00 98.50 208 GLU A O 1
ATOM 1647 N N . TRP A 1 209 ? 5.399 8.040 -14.766 1.00 98.19 209 TRP A N 1
ATOM 1648 C CA . TRP A 1 209 ? 4.729 6.776 -14.474 1.00 98.19 209 TRP A CA 1
ATOM 1649 C C . TRP A 1 209 ? 3.202 6.874 -14.635 1.00 98.19 209 TRP A C 1
ATOM 1651 O O . TRP A 1 209 ? 2.586 6.000 -15.246 1.00 98.19 209 TRP A O 1
ATOM 1661 N N . ILE A 1 210 ? 2.580 7.963 -14.171 1.00 98.00 210 ILE A N 1
ATOM 1662 C CA . ILE A 1 210 ? 1.139 8.215 -14.360 1.00 98.00 210 ILE A CA 1
ATOM 1663 C C . ILE A 1 210 ? 0.784 8.366 -15.849 1.00 98.00 210 ILE A C 1
ATOM 1665 O O . ILE A 1 210 ? -0.253 7.856 -16.291 1.00 98.00 210 ILE A O 1
ATOM 1669 N N . ASP A 1 211 ? 1.640 9.023 -16.631 1.00 98.56 211 ASP A N 1
ATOM 1670 C CA . ASP A 1 211 ? 1.476 9.184 -18.076 1.00 98.56 211 ASP A CA 1
ATOM 1671 C C . ASP A 1 211 ? 1.541 7.828 -18.789 1.00 98.56 211 ASP A C 1
ATOM 1673 O O . ASP A 1 211 ? 0.697 7.552 -19.645 1.00 98.56 211 ASP A O 1
ATOM 1677 N N . HIS A 1 212 ? 2.463 6.940 -18.392 1.00 98.62 212 HIS A N 1
ATOM 1678 C CA . HIS A 1 212 ? 2.516 5.559 -18.892 1.00 98.62 212 HIS A CA 1
ATOM 1679 C C . HIS A 1 212 ? 1.205 4.812 -18.631 1.00 98.62 212 HIS A C 1
ATOM 1681 O O . HIS A 1 212 ? 0.615 4.255 -19.562 1.00 98.62 212 HIS A O 1
ATOM 1687 N N . ILE A 1 213 ? 0.700 4.855 -17.393 1.00 98.38 213 ILE A N 1
ATOM 1688 C CA . ILE A 1 213 ? -0.567 4.207 -17.014 1.00 98.38 213 ILE A CA 1
ATOM 1689 C C . ILE A 1 213 ? -1.719 4.743 -17.869 1.00 98.38 213 ILE A C 1
ATOM 1691 O O . ILE A 1 213 ? -2.511 3.975 -18.427 1.00 98.38 213 ILE A O 1
ATOM 1695 N N . SER A 1 214 ? -1.803 6.064 -17.998 1.00 98.00 214 SER A N 1
ATOM 1696 C CA . SER A 1 214 ? -2.884 6.737 -18.718 1.00 98.00 214 SER A CA 1
ATOM 1697 C C . SER A 1 214 ? -2.844 6.432 -20.214 1.00 98.00 214 SER A C 1
ATOM 1699 O O . SER A 1 214 ? -3.874 6.085 -20.795 1.00 98.00 214 SER A O 1
ATOM 1701 N N . ALA A 1 215 ? -1.662 6.496 -20.831 1.00 98.44 215 ALA A N 1
ATOM 1702 C CA . ALA A 1 215 ? -1.477 6.254 -22.257 1.00 98.44 215 ALA A CA 1
ATOM 1703 C C . ALA A 1 215 ? -1.694 4.782 -22.637 1.00 98.44 215 ALA A C 1
ATOM 1705 O O . ALA A 1 215 ? -2.328 4.493 -23.653 1.00 98.44 215 ALA A O 1
ATOM 1706 N N . LYS A 1 216 ? -1.187 3.843 -21.829 1.00 98.44 216 LYS A N 1
ATOM 1707 C CA . LYS A 1 216 ? -1.222 2.409 -22.147 1.00 98.44 216 LYS A CA 1
ATOM 1708 C C . LYS A 1 216 ? -2.511 1.728 -21.696 1.00 98.44 216 LYS A C 1
ATOM 1710 O O . LYS A 1 216 ? -3.035 0.857 -22.399 1.00 98.44 216 LYS A O 1
ATOM 1715 N N . HIS A 1 217 ? -3.045 2.090 -20.531 1.00 98.25 217 HIS A N 1
ATOM 1716 C CA . HIS A 1 217 ? -4.173 1.379 -19.923 1.00 98.25 217 HIS A CA 1
ATOM 1717 C C . HIS A 1 217 ? -5.468 2.178 -19.882 1.00 98.25 217 HIS A C 1
ATOM 1719 O O . HIS A 1 217 ? -6.537 1.559 -19.945 1.00 98.25 217 HIS A O 1
ATOM 1725 N N . GLY A 1 218 ? -5.389 3.508 -19.842 1.00 96.38 218 GLY A N 1
ATOM 1726 C CA . GLY A 1 218 ? -6.550 4.391 -19.842 1.00 96.38 218 GLY A CA 1
ATOM 1727 C C . GLY A 1 218 ? -7.560 4.009 -18.759 1.00 96.38 218 GLY A C 1
ATOM 1728 O O . GLY A 1 218 ? -7.217 3.803 -17.599 1.00 96.38 218 GLY A O 1
ATOM 1729 N N . ASN A 1 219 ? -8.824 3.847 -19.151 1.00 95.62 219 ASN A N 1
ATOM 1730 C CA . ASN A 1 219 ? -9.932 3.563 -18.233 1.00 95.62 219 ASN A CA 1
ATOM 1731 C C . ASN A 1 219 ? -9.923 2.156 -17.600 1.00 95.62 219 ASN A C 1
ATOM 1733 O O . ASN A 1 219 ? -10.796 1.867 -16.775 1.00 95.62 219 ASN A O 1
ATOM 1737 N N . ARG A 1 220 ? -8.972 1.288 -17.974 1.00 96.25 220 ARG A N 1
ATOM 1738 C CA . ARG A 1 220 ? -8.786 -0.028 -17.341 1.00 96.25 220 ARG A CA 1
ATOM 1739 C C . ARG A 1 220 ? -8.239 0.090 -15.920 1.00 96.25 220 ARG A C 1
ATOM 1741 O O . ARG A 1 220 ? -8.461 -0.814 -15.123 1.00 96.25 220 ARG A O 1
ATOM 1748 N N . VAL A 1 221 ? -7.567 1.198 -15.603 1.00 97.69 221 VAL A N 1
ATOM 1749 C CA . VAL A 1 221 ? -7.045 1.489 -14.264 1.00 97.69 221 VAL A CA 1
ATOM 1750 C C . VAL A 1 221 ? -7.934 2.522 -13.578 1.00 97.69 221 VAL A C 1
ATOM 1752 O O . VAL A 1 221 ? -8.412 3.476 -14.195 1.00 97.69 221 VAL A O 1
ATOM 1755 N N . LYS A 1 222 ? -8.172 2.321 -12.281 1.00 96.44 222 LYS A N 1
ATOM 1756 C CA . LYS A 1 222 ? -8.859 3.276 -11.410 1.00 96.44 222 LYS A CA 1
ATOM 1757 C C . LYS A 1 222 ? -7.930 3.638 -10.262 1.00 96.44 222 LYS A C 1
ATOM 1759 O O . LYS A 1 222 ? -7.463 2.749 -9.560 1.00 96.44 222 LYS A O 1
ATOM 1764 N N . PHE A 1 223 ? -7.719 4.931 -10.060 1.00 96.25 223 PHE A N 1
ATOM 1765 C CA . PHE A 1 223 ? -7.076 5.453 -8.859 1.00 96.25 223 PHE A CA 1
ATOM 1766 C C . PHE A 1 223 ? -8.135 5.552 -7.768 1.00 96.25 223 PHE A C 1
ATOM 1768 O O . PHE A 1 223 ? -9.186 6.151 -7.995 1.00 96.25 223 PHE A O 1
ATOM 1775 N N . LEU A 1 224 ? -7.891 4.900 -6.635 1.00 96.88 224 LEU A N 1
ATOM 1776 C CA . LEU A 1 224 ? -8.846 4.784 -5.540 1.00 96.88 224 LEU A CA 1
ATOM 1777 C C . LEU A 1 224 ? -8.139 5.070 -4.218 1.00 96.88 224 LEU A C 1
ATOM 1779 O O . LEU A 1 224 ? -7.020 4.611 -3.993 1.00 96.88 224 LEU A O 1
ATOM 1783 N N . SER A 1 225 ? -8.834 5.762 -3.325 1.00 97.12 225 SER A N 1
ATOM 1784 C CA . SER A 1 225 ? -8.551 5.720 -1.891 1.00 97.12 225 SER A CA 1
ATOM 1785 C C . SER A 1 225 ? -8.881 4.335 -1.316 1.00 97.12 225 SER A C 1
ATOM 1787 O O . SER A 1 225 ? -9.682 3.579 -1.880 1.00 97.12 225 SER A O 1
ATOM 1789 N N . PHE A 1 226 ? -8.331 4.005 -0.143 1.00 97.69 226 PHE A N 1
ATOM 1790 C CA . PHE A 1 226 ? -8.683 2.758 0.548 1.00 97.69 226 PHE A CA 1
ATOM 1791 C C . PHE A 1 226 ? -10.176 2.678 0.877 1.00 97.69 226 PHE A C 1
ATOM 1793 O O . PHE A 1 226 ? -10.779 1.615 0.742 1.00 97.69 226 PHE A O 1
ATOM 1800 N N . ARG A 1 227 ? -10.808 3.806 1.217 1.00 95.81 227 ARG A N 1
ATOM 1801 C CA . ARG A 1 227 ? -12.257 3.867 1.441 1.00 95.81 227 ARG A CA 1
ATOM 1802 C C . ARG A 1 227 ? -13.051 3.447 0.201 1.00 95.81 227 ARG A C 1
ATOM 1804 O O . ARG A 1 227 ? -13.943 2.606 0.300 1.00 95.81 227 ARG A O 1
ATOM 1811 N N . GLU A 1 228 ? -12.711 3.977 -0.973 1.00 97.69 228 GLU A N 1
ATOM 1812 C CA . GLU A 1 228 ? -13.387 3.601 -2.222 1.00 97.69 228 GLU A CA 1
ATOM 1813 C C . GLU A 1 228 ? -13.131 2.132 -2.586 1.00 97.69 228 GLU A C 1
ATOM 1815 O O . GLU A 1 228 ? -14.037 1.440 -3.060 1.00 97.69 228 GLU A O 1
ATOM 1820 N N . ALA A 1 229 ? -11.918 1.626 -2.339 1.00 97.38 229 ALA A N 1
ATOM 1821 C CA . ALA A 1 229 ? -11.610 0.208 -2.510 1.00 97.38 229 ALA A CA 1
ATOM 1822 C C . ALA A 1 229 ? -12.474 -0.667 -1.581 1.00 97.38 229 ALA A C 1
ATOM 1824 O O . ALA A 1 229 ? -13.092 -1.633 -2.037 1.00 97.38 229 ALA A O 1
ATOM 1825 N N . ARG A 1 230 ? -12.604 -0.288 -0.305 1.00 96.62 230 ARG A N 1
ATOM 1826 C CA . ARG A 1 230 ? -13.432 -0.969 0.705 1.00 96.62 230 ARG A CA 1
ATOM 1827 C C . ARG A 1 230 ? -14.906 -1.005 0.325 1.00 96.62 230 ARG A C 1
ATOM 1829 O O . ARG A 1 230 ? -15.561 -2.045 0.446 1.00 96.62 230 ARG A O 1
ATOM 1836 N N . GLU A 1 231 ? -15.436 0.105 -0.179 1.00 96.88 231 GLU A N 1
ATOM 1837 C CA . GLU A 1 231 ? -16.812 0.191 -0.679 1.00 96.88 231 GLU A CA 1
ATOM 1838 C C . GLU A 1 231 ? -17.052 -0.722 -1.880 1.00 96.88 231 GLU A C 1
ATOM 1840 O O . GLU A 1 231 ? -18.077 -1.411 -1.946 1.00 96.88 231 GLU A O 1
ATOM 1845 N N . ARG A 1 232 ? -16.092 -0.794 -2.805 1.00 97.25 232 ARG A N 1
ATOM 1846 C CA . ARG A 1 232 ? -16.168 -1.693 -3.963 1.00 97.25 232 ARG A CA 1
ATOM 1847 C C . ARG A 1 232 ? -16.089 -3.160 -3.560 1.00 97.25 232 ARG A C 1
ATOM 1849 O O . ARG A 1 232 ? -16.886 -3.943 -4.071 1.00 97.25 232 ARG A O 1
ATOM 1856 N N . LEU A 1 233 ? -15.201 -3.528 -2.640 1.00 96.94 233 LEU A N 1
ATOM 1857 C CA . LEU A 1 233 ? -15.133 -4.897 -2.118 1.00 96.94 233 LEU A CA 1
ATOM 1858 C C . LEU A 1 233 ? -16.445 -5.283 -1.432 1.00 96.94 233 LEU A C 1
ATOM 1860 O O . LEU A 1 233 ? -17.022 -6.323 -1.731 1.00 96.94 233 LEU A O 1
ATOM 1864 N N . THR A 1 234 ? -16.987 -4.402 -0.596 1.00 96.69 234 THR A N 1
ATOM 1865 C CA . THR A 1 234 ? -18.259 -4.656 0.091 1.00 96.69 234 THR A CA 1
ATOM 1866 C C . THR A 1 234 ? -19.412 -4.853 -0.894 1.00 96.69 234 THR A C 1
ATOM 1868 O O . THR A 1 234 ? -20.149 -5.832 -0.805 1.00 96.69 234 THR A O 1
ATOM 1871 N N . SER A 1 235 ? -19.564 -3.946 -1.859 1.00 97.44 235 SER A N 1
ATOM 1872 C CA . SER A 1 235 ? -20.691 -3.970 -2.801 1.00 97.44 235 SER A CA 1
ATOM 1873 C C . SER A 1 235 ? -20.602 -5.077 -3.851 1.00 97.44 235 SER A C 1
ATOM 1875 O O . SER A 1 235 ? -21.636 -5.622 -4.227 1.00 97.44 235 SER A O 1
ATOM 1877 N N . ASN A 1 236 ? -19.397 -5.420 -4.320 1.00 96.19 236 ASN A N 1
ATOM 1878 C CA . ASN A 1 236 ? -19.222 -6.328 -5.460 1.00 96.19 236 ASN A CA 1
ATOM 1879 C C . ASN A 1 236 ? -18.747 -7.732 -5.067 1.00 96.19 236 ASN A C 1
ATOM 1881 O O . ASN A 1 236 ? -19.053 -8.679 -5.784 1.00 96.19 236 ASN A O 1
ATOM 1885 N N . LEU A 1 237 ? -18.009 -7.880 -3.960 1.00 94.25 237 LEU A N 1
ATOM 1886 C CA . LEU A 1 237 ? -17.464 -9.172 -3.525 1.00 94.25 237 LEU A CA 1
ATOM 1887 C C . LEU A 1 237 ? -18.244 -9.774 -2.350 1.00 94.25 237 LEU A C 1
ATOM 1889 O O . LEU A 1 237 ? -18.423 -10.986 -2.300 1.00 94.25 237 LEU A O 1
ATOM 1893 N N . LEU A 1 238 ? -18.733 -8.941 -1.426 1.00 94.62 238 LEU A N 1
ATOM 1894 C CA . LEU A 1 238 ? -19.388 -9.397 -0.192 1.00 94.62 238 LEU A CA 1
ATOM 1895 C C . LEU A 1 238 ? -20.921 -9.232 -0.189 1.00 94.62 238 LEU A C 1
ATOM 1897 O O . LEU A 1 238 ? -21.559 -9.308 0.859 1.00 94.62 238 LEU A O 1
ATOM 1901 N N . GLY A 1 239 ? -21.538 -8.974 -1.346 1.00 94.19 239 GLY A N 1
ATOM 1902 C CA . GLY A 1 239 ? -23.000 -8.868 -1.458 1.00 94.19 239 GLY A CA 1
ATOM 1903 C C . GLY A 1 239 ? -23.615 -7.719 -0.646 1.00 94.19 239 GLY A C 1
ATOM 1904 O O . GLY A 1 239 ? -24.758 -7.813 -0.205 1.00 94.19 239 GLY A O 1
ATOM 1905 N N . GLY A 1 240 ? -22.855 -6.644 -0.421 1.00 95.56 240 GLY A N 1
ATOM 1906 C CA . GLY A 1 240 ? -23.284 -5.468 0.337 1.00 95.56 240 GLY A CA 1
ATOM 1907 C C . GLY A 1 240 ? -23.030 -5.541 1.844 1.00 95.56 240 GLY A C 1
ATOM 1908 O O . GLY A 1 240 ? -23.315 -4.562 2.530 1.00 95.56 240 GLY A O 1
ATOM 1909 N N . GLN A 1 241 ? -22.478 -6.643 2.360 1.00 93.94 241 GLN A N 1
ATOM 1910 C CA . GLN A 1 241 ? -22.145 -6.785 3.780 1.00 93.94 241 GLN A CA 1
ATOM 1911 C C . GLN A 1 241 ? -20.638 -6.592 4.002 1.00 93.94 241 GLN A C 1
ATOM 1913 O O . GLN A 1 241 ? -19.847 -7.310 3.397 1.00 93.94 241 GLN A O 1
ATOM 1918 N N . PRO A 1 242 ? -20.196 -5.608 4.805 1.00 93.94 242 PRO A N 1
ATOM 1919 C CA . PRO A 1 242 ? -18.776 -5.451 5.127 1.00 93.94 242 PRO A CA 1
ATOM 1920 C C . PRO A 1 242 ? -18.239 -6.649 5.927 1.00 93.94 242 PRO A C 1
ATOM 1922 O O . PRO A 1 242 ? -19.014 -7.399 6.514 1.00 93.94 242 PRO A O 1
ATOM 1925 N N . LEU A 1 243 ? -16.907 -6.804 5.999 1.00 92.69 243 LEU A N 1
ATOM 1926 C CA . LEU A 1 243 ? -16.280 -7.837 6.847 1.00 92.69 243 LEU A CA 1
ATOM 1927 C C . LEU A 1 243 ? -16.571 -7.637 8.339 1.00 92.69 243 LEU A C 1
ATOM 1929 O O . LEU A 1 243 ? -16.503 -8.589 9.106 1.00 92.69 243 LEU A O 1
ATOM 1933 N N . ARG A 1 244 ? -16.840 -6.395 8.753 1.00 93.19 244 ARG A N 1
ATOM 1934 C CA . ARG A 1 244 ? -17.111 -6.027 10.142 1.00 93.19 244 ARG A CA 1
ATOM 1935 C C . ARG A 1 244 ? -18.427 -5.274 10.226 1.00 93.19 244 ARG A C 1
ATOM 1937 O O . ARG A 1 244 ? -18.688 -4.385 9.415 1.00 93.19 244 ARG A O 1
ATOM 1944 N N . ALA A 1 245 ? -19.221 -5.572 11.246 1.00 91.94 245 ALA A N 1
ATOM 1945 C CA . ALA A 1 245 ? -20.382 -4.776 11.608 1.00 91.94 245 ALA A CA 1
ATOM 1946 C C . ALA A 1 245 ? -19.976 -3.337 11.986 1.00 91.94 245 ALA A C 1
ATOM 1948 O O . ALA A 1 245 ? -18.815 -3.038 12.270 1.00 91.94 245 ALA A O 1
ATOM 1949 N N . SER A 1 246 ? -20.951 -2.428 12.062 1.00 92.12 246 SER A N 1
ATOM 1950 C CA . SER A 1 246 ? -20.719 -1.008 12.386 1.00 92.12 246 SER A CA 1
ATOM 1951 C C . SER A 1 246 ? -20.091 -0.760 13.764 1.00 92.12 246 SER A C 1
ATOM 1953 O O . SER A 1 246 ? -19.578 0.325 14.021 1.00 92.12 246 SER A O 1
ATOM 1955 N N . ASN A 1 247 ? -20.113 -1.756 14.650 1.00 91.00 247 ASN A N 1
ATOM 1956 C CA . ASN A 1 247 ? -19.458 -1.734 15.958 1.00 91.00 247 ASN A CA 1
ATOM 1957 C C . ASN A 1 247 ? -18.066 -2.403 15.949 1.00 91.00 247 ASN A C 1
ATOM 1959 O O . ASN A 1 247 ? -17.486 -2.624 17.014 1.00 91.00 247 ASN A O 1
ATOM 1963 N N . GLY A 1 248 ? -17.546 -2.782 14.781 1.00 88.25 248 GLY A N 1
ATOM 1964 C CA . GLY A 1 248 ? -16.246 -3.426 14.611 1.00 88.25 248 GLY A CA 1
ATOM 1965 C C . GLY A 1 248 ? -16.202 -4.905 15.000 1.00 88.25 248 GLY A C 1
ATOM 1966 O O . GLY A 1 248 ? -15.107 -5.468 15.040 1.00 88.25 248 GLY A O 1
ATOM 1967 N N . GLN A 1 249 ? -17.333 -5.538 15.308 1.00 87.00 249 GLN A N 1
ATOM 1968 C CA . GLN A 1 249 ? -17.413 -6.986 15.540 1.00 87.00 249 GLN A CA 1
ATOM 1969 C C . GLN A 1 249 ? -17.730 -7.750 14.247 1.00 87.00 249 GLN A C 1
ATOM 1971 O O . GLN A 1 249 ? -17.928 -7.126 13.205 1.00 87.00 249 GLN A O 1
ATOM 1976 N N . ASP A 1 250 ? -17.734 -9.083 14.341 1.00 75.12 250 ASP A N 1
ATOM 1977 C CA . ASP A 1 250 ? -18.226 -9.975 13.278 1.00 75.12 250 ASP A CA 1
ATOM 1978 C C . ASP A 1 250 ? -19.750 -9.861 13.122 1.00 75.12 250 ASP A C 1
ATOM 1980 O O . ASP A 1 250 ? -20.435 -9.676 14.160 1.00 75.12 250 ASP A O 1
#

InterPro domains:
  IPR011330 Glycoside hydrolase/deacetylase, beta/alpha-barrel [SSF88713] (6-232)